Protein AF-W7MSC5-F1 (afdb_monomer)

InterPro domains:
  IPR000742 EGF-like domain [PS00022] (40-51)
  IPR000742 EGF-like domain [PS01186] (40-51)

Structure (mmCIF, N/CA/C/O backbone):
data_AF-W7MSC5-F1
#
_entry.id   AF-W7MSC5-F1
#
loop_
_atom_site.group_PDB
_atom_site.id
_atom_site.type_symbol
_atom_site.label_atom_id
_atom_site.label_alt_id
_atom_site.label_comp_id
_atom_site.label_asym_id
_atom_site.label_entity_id
_atom_site.label_seq_id
_atom_site.pdbx_PDB_ins_code
_atom_site.Cartn_x
_atom_site.Cartn_y
_atom_site.Cartn_z
_atom_site.occupancy
_atom_site.B_iso_or_equiv
_atom_site.auth_seq_id
_atom_site.auth_comp_id
_atom_site.auth_asym_id
_atom_site.auth_atom_id
_atom_site.pdbx_PDB_model_num
ATOM 1 N N . MET A 1 1 ? 35.264 -53.936 -49.453 1.00 40.84 1 MET A N 1
ATOM 2 C CA . MET A 1 1 ? 36.542 -53.537 -48.818 1.00 40.84 1 MET A CA 1
ATOM 3 C C . MET A 1 1 ? 36.235 -52.297 -47.984 1.00 40.84 1 MET A C 1
ATOM 5 O O . MET A 1 1 ? 35.846 -51.303 -48.568 1.00 40.84 1 MET A O 1
ATOM 9 N N . ARG A 1 2 ? 36.084 -52.377 -46.647 1.00 43.53 2 ARG A N 1
ATOM 10 C CA . ARG A 1 2 ? 37.190 -52.225 -45.666 1.00 43.53 2 ARG A CA 1
ATOM 11 C C . ARG A 1 2 ? 38.177 -51.176 -46.205 1.00 43.53 2 ARG A C 1
ATOM 13 O O . ARG A 1 2 ? 38.834 -51.459 -47.194 1.00 43.53 2 ARG A O 1
ATOM 20 N N . THR A 1 3 ? 38.287 -49.957 -45.688 1.00 45.44 3 THR A N 1
ATOM 21 C CA . THR A 1 3 ? 38.758 -49.597 -44.341 1.00 45.44 3 THR A CA 1
ATOM 22 C C . THR A 1 3 ? 38.757 -48.063 -44.291 1.00 45.44 3 THR A C 1
ATOM 24 O O . THR A 1 3 ? 39.257 -47.486 -45.247 1.00 45.44 3 THR A O 1
ATOM 27 N N . LEU A 1 4 ? 38.229 -47.424 -43.241 1.00 45.34 4 LEU A N 1
ATOM 28 C CA . LEU A 1 4 ? 38.747 -46.181 -42.622 1.00 45.34 4 LEU A CA 1
ATOM 29 C C . LEU A 1 4 ? 37.726 -45.666 -41.601 1.00 45.34 4 LEU A C 1
ATOM 31 O O . LEU A 1 4 ? 36.885 -44.810 -41.849 1.00 45.34 4 LEU A O 1
ATOM 35 N N . TYR A 1 5 ? 37.797 -46.311 -40.444 1.00 47.00 5 TYR A N 1
ATOM 36 C CA . TYR A 1 5 ? 37.289 -45.841 -39.169 1.00 47.00 5 TYR A CA 1
ATOM 37 C C . TYR A 1 5 ? 38.277 -44.819 -38.571 1.00 47.00 5 TYR A C 1
ATOM 39 O O . TYR A 1 5 ? 39.478 -44.924 -38.816 1.00 47.00 5 TYR A O 1
ATOM 47 N N . LEU A 1 6 ? 37.750 -43.969 -37.684 1.00 48.62 6 LEU A N 1
ATOM 48 C CA . LEU A 1 6 ? 38.431 -43.068 -36.738 1.00 48.62 6 LEU A CA 1
ATOM 49 C C . LEU A 1 6 ? 38.941 -41.718 -37.278 1.00 48.62 6 LEU A C 1
ATOM 51 O O . LEU A 1 6 ? 39.441 -41.624 -38.387 1.00 48.62 6 LEU A O 1
ATOM 55 N N . PHE A 1 7 ? 38.859 -40.708 -36.398 1.00 47.19 7 PHE A N 1
ATOM 56 C CA . PHE A 1 7 ? 39.145 -39.271 -36.568 1.00 47.19 7 PHE A CA 1
ATOM 57 C C . PHE A 1 7 ? 38.017 -38.508 -37.290 1.00 47.19 7 PHE A C 1
ATOM 59 O O . PHE A 1 7 ? 37.952 -38.480 -38.505 1.00 47.19 7 PHE A O 1
ATOM 66 N N . TYR A 1 8 ? 37.036 -37.897 -36.622 1.00 44.47 8 TYR A N 1
ATOM 67 C CA . TYR A 1 8 ? 37.191 -36.801 -35.663 1.00 44.47 8 TYR A CA 1
ATOM 68 C C . TYR A 1 8 ? 35.951 -36.724 -34.741 1.00 44.47 8 TYR A C 1
ATOM 70 O O . TYR A 1 8 ? 34.963 -36.063 -35.045 1.00 44.47 8 TYR A O 1
ATOM 78 N N . LEU A 1 9 ? 36.004 -37.385 -33.581 1.00 47.78 9 LEU A N 1
ATOM 79 C CA . LEU A 1 9 ? 35.179 -37.035 -32.418 1.00 47.78 9 LEU A CA 1
ATOM 80 C C . LEU A 1 9 ? 35.939 -35.957 -31.634 1.00 47.78 9 LEU A C 1
ATOM 82 O O . LEU A 1 9 ? 36.533 -36.225 -30.594 1.00 47.78 9 LEU A O 1
ATOM 86 N N . LEU A 1 10 ? 35.974 -34.735 -32.167 1.00 50.81 10 LEU A N 1
ATOM 87 C CA . LEU A 1 10 ? 36.359 -33.563 -31.384 1.00 50.81 10 LEU A CA 1
ATOM 88 C C . LEU A 1 10 ? 35.093 -33.071 -30.688 1.00 50.81 10 LEU A C 1
ATOM 90 O O . LEU A 1 10 ? 34.361 -32.214 -31.176 1.00 50.81 10 LEU A O 1
ATOM 94 N N . ALA A 1 11 ? 34.810 -33.710 -29.554 1.00 52.69 11 ALA A N 1
ATOM 95 C CA . ALA A 1 11 ? 33.891 -33.186 -28.568 1.00 52.69 11 ALA A CA 1
ATOM 96 C C . ALA A 1 11 ? 34.399 -31.795 -28.166 1.00 52.69 11 ALA A C 1
ATOM 98 O O . ALA A 1 11 ? 35.405 -31.671 -27.467 1.00 52.69 11 ALA A O 1
ATOM 99 N N . PHE A 1 12 ? 33.717 -30.748 -28.629 1.00 51.66 12 PHE A N 1
ATOM 100 C CA . PHE A 1 12 ? 33.819 -29.424 -28.035 1.00 51.66 12 PHE A CA 1
ATOM 101 C C . PHE A 1 12 ? 33.264 -29.522 -26.611 1.00 51.66 12 PHE A C 1
ATOM 103 O O . PHE A 1 12 ? 32.085 -29.294 -26.352 1.00 51.66 12 PHE A O 1
ATOM 110 N N . LEU A 1 13 ? 34.133 -29.910 -25.678 1.00 48.25 13 LEU A N 1
ATOM 111 C CA . LEU A 1 13 ? 33.990 -29.581 -24.272 1.00 48.25 13 LEU A CA 1
ATOM 112 C C . LEU A 1 13 ? 34.124 -28.062 -24.178 1.00 48.25 13 LEU A C 1
ATOM 114 O O . LEU A 1 13 ? 35.213 -27.519 -24.007 1.00 48.25 13 LEU A O 1
ATOM 118 N N . SER A 1 14 ? 32.998 -27.370 -24.323 1.00 45.91 14 SER A N 1
ATOM 119 C CA . SER A 1 14 ? 32.845 -25.996 -23.865 1.00 45.91 14 SER A CA 1
ATOM 120 C C . SER A 1 14 ? 32.966 -26.025 -22.344 1.00 45.91 14 SER A C 1
ATOM 122 O O . SER A 1 14 ? 31.970 -26.070 -21.624 1.00 45.91 14 SER A O 1
ATOM 124 N N . ILE A 1 15 ? 34.198 -26.077 -21.836 1.00 50.16 15 ILE A N 1
ATOM 125 C CA . ILE A 1 15 ? 34.482 -25.759 -20.443 1.00 50.16 15 ILE A CA 1
ATOM 126 C C . ILE A 1 15 ? 34.084 -24.294 -20.319 1.00 50.16 15 ILE A C 1
ATOM 128 O O . ILE A 1 15 ? 34.805 -23.405 -20.769 1.00 50.16 15 ILE A O 1
ATOM 132 N N . GLY A 1 16 ? 32.881 -24.047 -19.800 1.00 46.53 16 GLY A N 1
ATOM 133 C CA . GLY A 1 16 ? 32.474 -22.715 -19.400 1.00 46.53 16 GLY A CA 1
ATOM 134 C C . GLY A 1 16 ? 33.493 -22.242 -18.378 1.00 46.53 16 GLY A C 1
ATOM 135 O O . GLY A 1 16 ? 33.489 -22.712 -17.242 1.00 46.53 16 GLY A O 1
ATOM 136 N N . PHE A 1 17 ? 34.410 -21.373 -18.799 1.00 50.16 17 PHE A N 1
ATOM 137 C CA . PHE A 1 17 ? 35.293 -20.673 -17.886 1.00 50.16 17 PHE A CA 1
ATOM 138 C C . PHE A 1 17 ? 34.389 -19.828 -16.993 1.00 50.16 17 PHE A C 1
ATOM 140 O O . PHE A 1 17 ? 33.918 -18.764 -17.390 1.00 50.16 17 PHE A O 1
ATOM 147 N N . ALA A 1 18 ? 34.095 -20.327 -15.793 1.00 57.62 18 ALA A N 1
ATOM 148 C CA . ALA A 1 18 ? 33.677 -19.459 -14.711 1.00 57.62 18 ALA A CA 1
ATOM 149 C C . ALA A 1 18 ? 34.801 -18.430 -14.566 1.00 57.62 18 ALA A C 1
ATOM 151 O O . ALA A 1 18 ? 35.934 -18.803 -14.251 1.00 57.62 18 ALA A O 1
ATOM 152 N N . ASN A 1 19 ? 34.526 -17.169 -14.910 1.00 67.81 19 ASN A N 1
ATOM 153 C CA . ASN A 1 19 ? 35.507 -16.105 -14.758 1.00 67.81 19 ASN A CA 1
ATOM 154 C C . ASN A 1 19 ? 35.970 -16.111 -13.304 1.00 67.81 19 ASN A C 1
ATOM 156 O O . ASN A 1 19 ? 35.167 -15.995 -12.380 1.00 67.81 19 ASN A O 1
ATOM 160 N N . ALA A 1 20 ? 37.266 -16.333 -13.119 1.00 81.81 20 ALA A N 1
ATOM 161 C CA . ALA A 1 20 ? 37.840 -16.470 -11.800 1.00 81.81 20 ALA A CA 1
ATOM 162 C C . ALA A 1 20 ? 37.747 -15.114 -11.082 1.00 81.81 20 ALA A C 1
ATOM 164 O O . ALA A 1 20 ? 38.238 -14.112 -11.608 1.00 81.81 20 ALA A O 1
ATOM 165 N N . CYS A 1 21 ? 37.124 -15.072 -9.905 1.00 89.75 21 CYS A N 1
ATOM 166 C CA . CYS A 1 21 ? 36.947 -13.825 -9.163 1.00 89.75 21 CYS A CA 1
ATOM 167 C C . CYS A 1 21 ? 38.310 -13.260 -8.719 1.00 89.75 21 CYS A C 1
ATOM 169 O O . CYS A 1 21 ? 39.247 -14.003 -8.386 1.00 89.75 21 CYS A O 1
ATO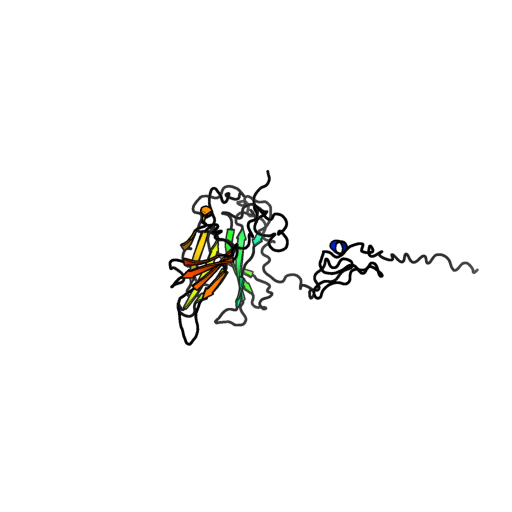M 171 N N . LYS A 1 22 ? 38.444 -11.934 -8.712 1.00 90.56 22 LYS A N 1
ATOM 172 C CA . LYS A 1 22 ? 39.625 -11.198 -8.243 1.00 90.56 22 LYS A CA 1
ATOM 173 C C . LYS A 1 22 ? 39.370 -10.564 -6.883 1.00 90.56 22 LYS A C 1
ATOM 175 O O . LYS A 1 22 ? 40.251 -10.645 -6.024 1.00 90.56 22 LYS A O 1
ATOM 180 N N . ASN A 1 23 ? 38.200 -9.962 -6.702 1.00 89.62 23 ASN A N 1
ATOM 181 C CA . ASN A 1 23 ? 37.760 -9.329 -5.463 1.00 89.62 23 ASN A CA 1
ATOM 182 C C . ASN A 1 23 ? 36.319 -9.752 -5.120 1.00 89.62 23 ASN A C 1
ATOM 184 O O . ASN A 1 23 ? 35.711 -10.555 -5.825 1.00 89.62 23 ASN A O 1
ATOM 188 N N . ASP A 1 24 ? 35.794 -9.246 -4.007 1.00 89.69 24 ASP A N 1
ATOM 189 C CA . ASP A 1 24 ? 34.454 -9.606 -3.527 1.00 89.69 24 ASP A CA 1
ATOM 190 C C . ASP A 1 24 ? 33.331 -8.950 -4.359 1.00 89.69 24 ASP A C 1
ATOM 192 O O . ASP A 1 24 ? 32.197 -9.428 -4.355 1.00 89.69 24 ASP A O 1
ATOM 196 N N . GLU A 1 25 ? 33.641 -7.902 -5.130 1.00 89.88 25 GLU A N 1
ATOM 197 C CA . GLU A 1 25 ? 32.695 -7.262 -6.057 1.00 89.88 25 GLU A CA 1
ATOM 198 C C . GLU A 1 25 ? 32.357 -8.188 -7.231 1.00 89.88 25 GLU A C 1
ATOM 200 O O . GLU A 1 25 ? 31.199 -8.264 -7.637 1.00 89.88 25 GLU A O 1
ATOM 205 N N . ASP A 1 26 ? 33.328 -8.982 -7.700 1.00 89.00 26 ASP A N 1
ATOM 206 C CA . ASP A 1 26 ? 33.103 -10.037 -8.701 1.00 89.00 26 ASP A CA 1
ATOM 207 C C . ASP A 1 26 ? 32.131 -11.130 -8.203 1.00 89.00 26 ASP A C 1
ATOM 209 O O . ASP A 1 26 ? 31.646 -11.938 -8.993 1.00 89.00 2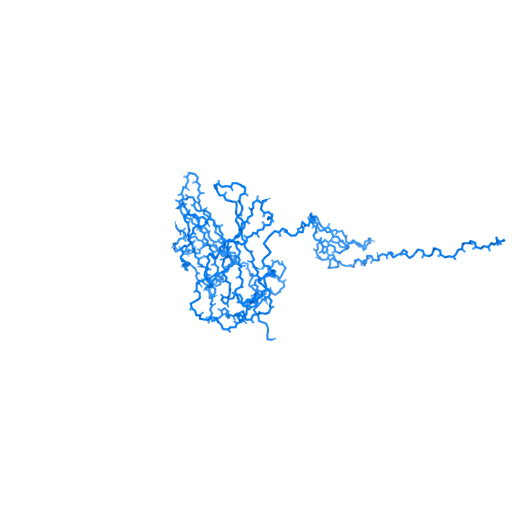6 ASP A O 1
ATOM 213 N N . CYS A 1 27 ? 31.854 -11.174 -6.894 1.00 90.06 27 CYS A N 1
ATOM 214 C CA . CYS A 1 27 ? 30.898 -12.078 -6.256 1.00 90.06 27 CYS A CA 1
ATOM 215 C C . CYS A 1 27 ? 29.575 -11.380 -5.894 1.00 90.06 27 CYS A C 1
ATOM 217 O O . CYS A 1 27 ? 28.885 -11.793 -4.956 1.00 90.06 27 CYS A O 1
ATOM 219 N N . SER A 1 28 ? 29.232 -10.301 -6.609 1.00 91.56 28 SER A N 1
ATOM 220 C CA . SER A 1 28 ? 28.010 -9.506 -6.414 1.00 91.56 28 SER A CA 1
ATOM 221 C C . SER A 1 28 ? 27.837 -8.988 -4.983 1.00 91.56 28 SER A C 1
ATOM 223 O O . SER A 1 28 ? 26.715 -8.727 -4.554 1.00 91.56 28 SER A O 1
ATOM 225 N N . LEU A 1 29 ? 28.935 -8.902 -4.218 1.00 89.44 29 LEU A N 1
ATOM 226 C CA . LEU A 1 29 ? 28.948 -8.605 -2.780 1.00 89.44 29 LEU A CA 1
ATOM 227 C C . LEU A 1 29 ? 28.107 -9.566 -1.916 1.00 89.44 29 LEU A C 1
ATOM 229 O O . LEU A 1 29 ? 27.915 -9.324 -0.728 1.00 89.44 29 LEU A O 1
ATOM 233 N N . ASN A 1 30 ? 27.670 -10.694 -2.480 1.00 88.94 30 ASN A N 1
ATOM 234 C CA . ASN A 1 30 ? 26.890 -11.729 -1.800 1.00 88.94 30 ASN A CA 1
ATOM 235 C C . ASN A 1 30 ? 27.769 -12.893 -1.317 1.00 88.94 30 ASN A C 1
ATOM 237 O O . ASN A 1 30 ? 27.266 -14.014 -1.167 1.00 88.94 30 ASN A O 1
ATOM 241 N N . ARG A 1 31 ? 29.086 -12.631 -1.171 1.00 84.62 31 ARG A N 1
ATOM 242 C CA . ARG A 1 31 ? 30.110 -13.277 -0.314 1.00 84.62 31 ARG A CA 1
ATOM 243 C C . ARG A 1 31 ? 31.526 -12.981 -0.847 1.00 84.62 31 ARG A C 1
ATOM 245 O O . ARG A 1 31 ? 31.720 -12.141 -1.715 1.00 84.62 31 ARG A O 1
ATOM 252 N N . ILE A 1 32 ? 32.526 -13.648 -0.268 1.00 89.81 32 ILE A N 1
ATOM 253 C CA . ILE A 1 32 ? 33.967 -13.441 -0.451 1.00 89.81 32 ILE A CA 1
ATOM 254 C C . ILE A 1 32 ? 34.528 -14.277 -1.610 1.00 89.81 32 ILE A C 1
ATOM 256 O O . ILE A 1 32 ? 34.331 -15.501 -1.674 1.00 89.81 32 ILE A O 1
ATOM 260 N N . CYS A 1 33 ? 35.344 -13.639 -2.446 1.00 92.00 33 CYS A N 1
ATOM 261 C CA . CYS A 1 33 ? 36.157 -14.310 -3.444 1.00 92.00 33 CYS A CA 1
ATOM 262 C C . CYS A 1 33 ? 37.286 -15.118 -2.791 1.00 92.00 33 CYS A C 1
ATOM 264 O O . CYS A 1 33 ? 38.147 -14.601 -2.070 1.00 92.00 33 CYS A O 1
ATOM 266 N N . SER A 1 34 ? 37.342 -16.423 -3.067 1.00 89.38 34 SER A N 1
ATOM 267 C CA . SER A 1 34 ? 38.435 -17.249 -2.559 1.00 89.38 34 SER A CA 1
ATOM 268 C C . SER A 1 34 ? 39.757 -16.856 -3.218 1.00 89.38 34 SER A C 1
ATOM 270 O O . SER A 1 34 ? 39.987 -17.164 -4.385 1.00 89.38 34 SER A O 1
ATOM 272 N N . ARG A 1 35 ? 40.683 -16.264 -2.453 1.00 82.69 35 ARG A N 1
ATOM 273 C CA . ARG A 1 35 ? 42.014 -15.865 -2.957 1.00 82.69 35 ARG A CA 1
ATOM 274 C C . ARG A 1 35 ? 42.784 -17.005 -3.632 1.00 82.69 35 ARG A C 1
ATOM 276 O O . ARG A 1 35 ? 43.502 -16.757 -4.597 1.00 82.69 35 ARG A O 1
ATOM 283 N N . TRP A 1 36 ? 42.608 -18.230 -3.133 1.00 83.06 36 TRP A N 1
ATOM 284 C CA . TRP A 1 36 ? 43.316 -19.429 -3.588 1.00 83.06 36 TRP A CA 1
ATOM 285 C C . TRP A 1 36 ? 42.628 -20.118 -4.759 1.00 83.06 36 TRP A C 1
ATOM 287 O O . TRP A 1 36 ? 43.281 -20.484 -5.727 1.00 83.06 36 TRP A O 1
ATOM 297 N N . LYS A 1 37 ? 41.307 -20.307 -4.670 1.00 85.38 37 LYS A N 1
ATOM 298 C CA . LYS A 1 37 ? 40.550 -21.031 -5.698 1.00 85.38 37 LYS A CA 1
ATOM 299 C C . LYS A 1 37 ? 40.089 -20.124 -6.834 1.00 85.38 37 LYS A C 1
ATOM 301 O O . LYS A 1 37 ? 39.711 -20.642 -7.872 1.00 85.38 37 LYS A O 1
ATOM 306 N N . LYS A 1 38 ? 40.111 -18.801 -6.629 1.00 89.81 38 LYS A N 1
ATOM 307 C CA . LYS A 1 38 ? 39.557 -17.790 -7.541 1.00 89.81 38 LYS A CA 1
ATOM 308 C C . LYS A 1 38 ? 38.098 -18.080 -7.913 1.00 89.81 38 LYS A C 1
ATOM 310 O O . LYS A 1 38 ? 37.671 -17.841 -9.031 1.00 89.81 38 LYS A O 1
ATOM 315 N N . VAL A 1 39 ? 37.335 -18.618 -6.961 1.00 91.38 39 VAL A N 1
ATOM 316 C CA . VAL A 1 39 ? 35.908 -18.932 -7.106 1.00 91.38 39 VAL A CA 1
ATOM 317 C C . VAL A 1 39 ? 35.139 -18.231 -5.996 1.00 91.38 39 VAL A C 1
ATOM 319 O O . VAL A 1 39 ? 35.598 -18.202 -4.844 1.00 91.38 39 VAL A O 1
ATOM 322 N N . CYS A 1 40 ? 33.968 -17.701 -6.337 1.00 91.75 40 CYS A N 1
ATOM 323 C CA . CYS A 1 40 ? 33.037 -17.161 -5.367 1.00 91.75 40 CYS A CA 1
ATOM 324 C C . CYS A 1 40 ? 32.449 -18.294 -4.526 1.00 91.75 40 CYS A C 1
ATOM 326 O O . CYS A 1 40 ? 31.822 -19.234 -5.011 1.00 91.75 40 CYS A O 1
ATOM 328 N N . ARG A 1 41 ? 32.672 -18.215 -3.220 1.00 92.62 41 ARG A N 1
ATOM 329 C CA . ARG A 1 41 ? 31.846 -18.935 -2.252 1.00 92.62 41 ARG A CA 1
ATOM 330 C C . ARG A 1 41 ? 30.581 -18.077 -2.156 1.00 92.62 41 ARG A C 1
ATOM 332 O O . ARG A 1 41 ? 30.796 -16.908 -1.924 1.00 92.62 41 ARG A O 1
ATOM 339 N N . CYS A 1 42 ? 29.340 -18.581 -2.247 1.00 92.50 42 CYS A N 1
ATOM 340 C CA . CYS A 1 42 ? 28.102 -17.759 -2.102 1.00 92.50 42 CYS A CA 1
ATOM 341 C C . CYS A 1 42 ? 27.427 -17.860 -0.727 1.00 92.50 42 CYS A C 1
ATOM 343 O O . CYS A 1 42 ? 27.480 -18.933 -0.123 1.00 92.50 42 CYS A O 1
ATOM 345 N N . ASP A 1 43 ? 26.927 -16.757 -0.161 1.00 93.44 43 ASP A N 1
ATOM 346 C CA . ASP A 1 43 ? 26.256 -16.799 1.147 1.00 93.44 43 ASP A CA 1
ATOM 347 C C . ASP A 1 43 ? 24.951 -17.604 1.041 1.00 93.44 43 ASP A C 1
ATOM 349 O O . ASP A 1 43 ? 24.402 -17.734 -0.056 1.00 93.44 43 ASP A O 1
ATOM 353 N N . PRO A 1 44 ? 24.451 -18.197 2.144 1.00 92.56 44 PRO A N 1
ATOM 354 C CA . PRO A 1 44 ? 23.174 -18.902 2.116 1.00 92.56 44 PRO A CA 1
ATOM 355 C C . PRO A 1 44 ? 22.070 -18.034 1.497 1.00 92.56 44 PRO A C 1
ATOM 357 O O . PRO A 1 44 ? 21.899 -16.881 1.886 1.00 92.56 44 PRO A O 1
ATOM 360 N N . GLY A 1 45 ? 21.329 -18.596 0.540 1.00 90.56 45 GLY A N 1
ATOM 361 C CA . GLY A 1 45 ? 20.333 -17.862 -0.246 1.00 90.56 45 GLY A CA 1
ATOM 362 C C . GLY A 1 45 ? 20.848 -17.322 -1.584 1.00 90.56 45 GLY A C 1
ATOM 363 O O . GLY A 1 45 ? 20.044 -16.800 -2.352 1.00 90.56 45 GLY A O 1
ATOM 364 N N . TRP A 1 46 ? 22.138 -17.493 -1.897 1.00 94.19 46 TRP A N 1
ATOM 365 C CA . TRP A 1 46 ? 22.745 -17.100 -3.169 1.00 94.19 46 TRP A CA 1
ATOM 366 C C . TRP A 1 46 ? 23.471 -18.268 -3.840 1.00 94.19 46 TRP A C 1
ATOM 368 O O . TRP A 1 46 ? 24.160 -19.063 -3.200 1.00 94.19 46 TRP A O 1
ATOM 378 N N . ILE A 1 47 ? 23.345 -18.345 -5.160 1.00 92.38 47 ILE A N 1
ATOM 379 C CA . ILE A 1 47 ? 23.947 -19.343 -6.045 1.00 92.38 47 ILE A CA 1
ATOM 380 C C . ILE A 1 47 ? 24.489 -18.665 -7.312 1.00 92.38 47 ILE A C 1
ATOM 382 O O . ILE A 1 47 ? 24.307 -17.470 -7.543 1.00 92.38 47 ILE A O 1
ATOM 386 N N . GLY A 1 48 ? 25.139 -19.452 -8.167 1.00 89.94 48 GLY A N 1
ATOM 387 C CA . GLY A 1 48 ? 25.772 -18.974 -9.396 1.00 89.94 48 GLY A CA 1
ATOM 388 C C . GLY A 1 48 ? 27.278 -18.782 -9.240 1.00 89.94 48 GLY A C 1
ATOM 389 O O . GLY A 1 48 ? 27.824 -18.882 -8.145 1.00 89.94 48 GLY A O 1
ATOM 390 N N . ASN A 1 49 ? 27.959 -18.542 -10.360 1.00 90.50 49 ASN A N 1
ATOM 391 C CA . ASN 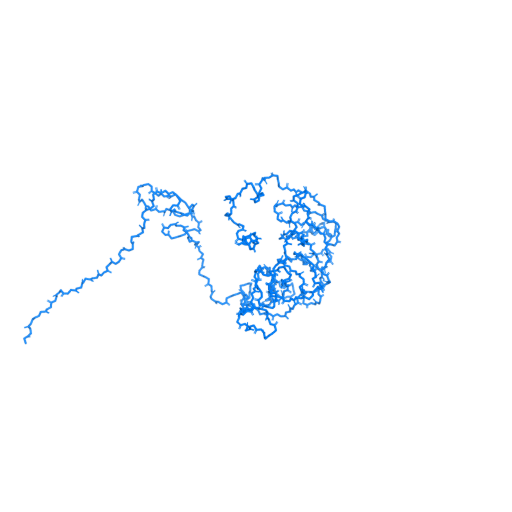A 1 49 ? 29.421 -18.422 -10.389 1.00 90.50 49 ASN A CA 1
ATOM 392 C C . ASN A 1 49 ? 29.926 -17.126 -9.732 1.00 90.50 49 ASN A C 1
ATOM 394 O O . ASN A 1 49 ? 31.066 -17.079 -9.281 1.00 90.50 49 ASN A O 1
ATOM 398 N N . ASP A 1 50 ? 29.068 -16.112 -9.678 1.00 91.69 50 ASP A N 1
ATOM 399 C CA . ASP A 1 50 ? 29.290 -14.758 -9.166 1.00 91.69 50 ASP A CA 1
ATOM 400 C C . ASP A 1 50 ? 28.371 -14.428 -7.977 1.00 91.69 50 ASP A C 1
ATOM 402 O O . ASP A 1 50 ? 28.260 -13.272 -7.584 1.00 91.69 50 ASP A O 1
ATOM 406 N N . CYS A 1 51 ? 27.652 -15.419 -7.436 1.00 91.56 51 CYS A N 1
ATOM 407 C CA . CYS A 1 51 ? 26.665 -15.239 -6.364 1.00 91.56 51 CYS A CA 1
ATOM 408 C C . CYS A 1 51 ? 25.582 -14.184 -6.656 1.00 91.56 51 CYS A C 1
ATOM 410 O O . CYS A 1 51 ? 24.936 -13.681 -5.736 1.00 91.56 51 CYS A O 1
ATOM 412 N N . GLY A 1 52 ? 25.357 -13.858 -7.932 1.00 91.69 52 GLY A N 1
ATOM 413 C CA . GLY A 1 52 ? 24.380 -12.859 -8.360 1.00 91.69 52 GLY A CA 1
ATOM 414 C C . GLY A 1 52 ? 22.953 -13.397 -8.459 1.00 91.69 52 GLY A C 1
ATOM 415 O O . GLY A 1 52 ? 22.034 -12.660 -8.811 1.00 91.69 52 GLY A O 1
ATOM 416 N N . ARG A 1 53 ? 22.735 -14.689 -8.183 1.00 91.94 53 ARG A N 1
ATOM 417 C CA . ARG A 1 53 ? 21.424 -15.336 -8.314 1.00 91.94 53 ARG A CA 1
ATOM 418 C C . ARG A 1 53 ? 20.911 -15.792 -6.962 1.00 91.94 53 ARG A C 1
ATOM 420 O O . ARG A 1 53 ? 21.625 -16.462 -6.229 1.00 91.94 53 ARG A O 1
ATOM 427 N N . LEU A 1 54 ? 19.652 -15.495 -6.670 1.00 91.25 54 LEU A N 1
ATOM 428 C CA . LEU A 1 54 ? 18.990 -16.016 -5.479 1.00 91.25 54 LEU A CA 1
ATOM 429 C C . LEU A 1 54 ? 18.743 -17.525 -5.614 1.00 91.25 54 LEU A C 1
ATOM 431 O O . LEU A 1 54 ? 18.306 -18.006 -6.664 1.00 91.25 54 LEU A O 1
ATOM 435 N N . ASP A 1 55 ? 18.995 -18.253 -4.533 1.00 92.75 55 ASP A N 1
ATOM 436 C CA . ASP A 1 55 ? 18.701 -19.678 -4.390 1.00 92.75 55 ASP A CA 1
ATOM 437 C C . ASP A 1 55 ? 17.234 -19.869 -3.994 1.00 92.75 55 ASP A C 1
ATOM 439 O O . ASP A 1 55 ? 16.886 -20.067 -2.829 1.00 92.75 55 ASP A O 1
ATOM 443 N N . LEU A 1 56 ? 16.348 -19.694 -4.974 1.00 88.38 56 LEU A N 1
ATOM 444 C CA . LEU A 1 56 ? 14.905 -19.820 -4.793 1.00 88.38 56 LEU A CA 1
ATOM 445 C C . LEU A 1 56 ? 14.411 -21.151 -5.354 1.00 88.38 56 LEU A C 1
ATOM 447 O O . LEU A 1 56 ? 14.900 -21.640 -6.374 1.00 88.38 56 LEU A O 1
ATOM 451 N N . ALA A 1 57 ? 13.361 -21.693 -4.735 1.00 86.56 57 ALA A N 1
ATOM 452 C CA . ALA A 1 57 ? 12.593 -22.771 -5.344 1.00 86.56 57 ALA A CA 1
ATOM 453 C C . ALA A 1 57 ? 12.068 -22.332 -6.731 1.00 86.56 57 ALA A C 1
ATOM 455 O O . ALA A 1 57 ? 11.746 -21.152 -6.909 1.00 86.56 57 ALA A O 1
ATOM 456 N N . PRO A 1 58 ? 11.950 -23.248 -7.714 1.00 84.81 58 PRO A N 1
ATOM 457 C CA . PRO A 1 58 ? 11.433 -22.909 -9.034 1.00 84.81 58 PRO A CA 1
ATOM 458 C C . PRO A 1 58 ? 10.085 -22.187 -8.951 1.00 84.81 58 PRO A C 1
ATOM 460 O O . PRO A 1 58 ? 9.147 -22.668 -8.311 1.00 84.81 58 PRO A O 1
ATOM 463 N N . ALA A 1 59 ? 9.976 -21.040 -9.620 1.00 82.69 59 ALA A N 1
ATOM 464 C CA . ALA A 1 59 ? 8.704 -20.347 -9.740 1.00 82.69 59 ALA A CA 1
ATOM 465 C C . ALA A 1 59 ? 7.767 -21.159 -10.644 1.00 82.69 59 ALA A C 1
ATOM 467 O O . ALA A 1 59 ? 8.136 -21.550 -11.755 1.00 82.69 59 ALA A O 1
ATOM 468 N N . THR A 1 60 ? 6.540 -21.399 -10.182 1.00 85.19 60 THR A N 1
ATOM 469 C CA . THR A 1 60 ? 5.490 -21.942 -11.053 1.00 85.19 60 THR A CA 1
ATOM 470 C C . THR A 1 60 ? 5.184 -20.904 -12.133 1.00 85.19 60 THR A C 1
ATOM 472 O O . THR A 1 60 ? 5.255 -19.703 -11.873 1.00 85.19 60 THR A O 1
ATOM 475 N N . ARG A 1 61 ? 4.880 -21.334 -13.360 1.00 84.44 61 ARG A N 1
ATOM 476 C CA . ARG A 1 61 ? 4.488 -20.421 -14.443 1.00 84.44 61 ARG A CA 1
ATOM 477 C C . ARG A 1 61 ? 2.993 -20.117 -14.347 1.00 84.44 61 ARG A C 1
ATOM 479 O O . ARG A 1 61 ? 2.218 -21.012 -14.032 1.00 84.44 61 ARG A O 1
ATOM 486 N N . TYR A 1 62 ? 2.610 -18.872 -14.630 1.00 84.50 62 TYR A N 1
ATOM 487 C CA . TYR A 1 62 ? 1.228 -18.374 -14.544 1.00 84.50 62 TYR A CA 1
ATOM 488 C C . TYR A 1 62 ? 0.559 -18.252 -13.144 1.00 84.50 62 TYR A C 1
ATOM 490 O O . TYR A 1 62 ? -0.665 -18.134 -13.112 1.00 84.50 62 TYR A O 1
ATOM 498 N N . PRO A 1 63 ? 1.268 -18.238 -11.991 1.00 87.25 63 PRO A N 1
ATOM 499 C CA . PRO A 1 6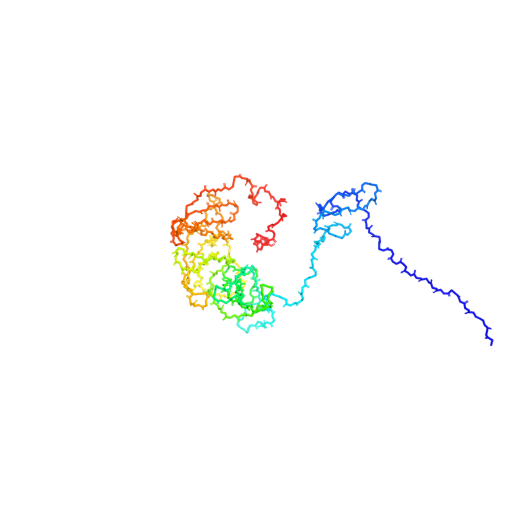3 ? 0.672 -17.828 -10.723 1.00 87.25 63 PRO A CA 1
ATOM 500 C C . PRO A 1 63 ? 0.499 -16.301 -10.680 1.00 87.25 63 PRO A C 1
ATOM 502 O O . PRO A 1 63 ? 1.030 -15.571 -11.521 1.00 87.25 63 PRO A O 1
ATOM 505 N N . GLY A 1 64 ? -0.189 -15.811 -9.651 1.00 90.38 64 GLY A N 1
ATOM 506 C CA . GLY A 1 64 ? -0.395 -14.383 -9.423 1.00 90.38 64 GLY A CA 1
ATOM 507 C C . GLY A 1 64 ? -1.502 -13.765 -10.279 1.00 90.38 64 GLY A C 1
ATOM 508 O O . GLY A 1 64 ? -2.334 -14.463 -10.854 1.00 90.38 64 GLY A O 1
ATOM 509 N N . TYR A 1 65 ? -1.530 -12.435 -10.308 1.00 91.88 65 TYR A N 1
ATOM 510 C CA . TYR A 1 65 ? -2.452 -11.656 -11.130 1.00 91.88 65 TYR A CA 1
ATOM 511 C C . TYR A 1 65 ? -1.812 -11.354 -12.475 1.00 91.88 65 TYR A C 1
ATOM 513 O O . TYR A 1 65 ? -0.727 -10.774 -12.532 1.00 91.88 65 TYR A O 1
ATOM 521 N N . ASN A 1 66 ? -2.484 -11.743 -13.553 1.00 86.38 66 ASN A N 1
ATOM 522 C CA . ASN A 1 66 ? -1.997 -11.504 -14.901 1.00 86.38 66 ASN A CA 1
ATOM 523 C C . ASN A 1 66 ? -3.110 -10.960 -15.795 1.00 86.38 66 ASN A C 1
ATOM 525 O O . ASN A 1 66 ? -3.675 -11.669 -16.622 1.00 86.38 66 ASN A O 1
ATOM 529 N N . HIS A 1 67 ? -3.382 -9.670 -15.632 1.00 80.19 67 HIS A N 1
ATOM 530 C CA . HIS A 1 67 ? -4.327 -8.918 -16.458 1.00 80.19 67 HIS A CA 1
ATOM 531 C C . HIS A 1 67 ? -3.624 -8.138 -17.574 1.00 80.19 67 HIS A C 1
ATOM 533 O O . HIS A 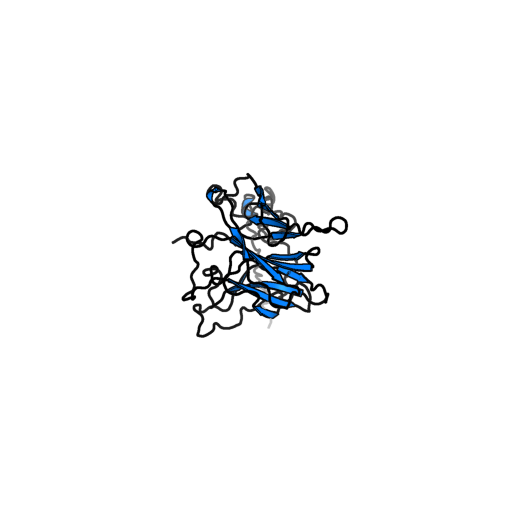1 67 ? -4.077 -7.073 -17.979 1.00 80.19 67 HIS A O 1
ATOM 539 N N . THR A 1 68 ? -2.469 -8.638 -18.025 1.00 68.94 68 THR A N 1
ATOM 540 C CA . THR A 1 68 ? -1.594 -7.964 -19.001 1.00 68.94 68 THR A CA 1
ATOM 541 C C . THR A 1 68 ? -1.875 -8.373 -20.447 1.00 68.94 68 THR A C 1
ATOM 543 O O . THR A 1 68 ? -1.190 -7.924 -21.359 1.00 68.94 68 THR A O 1
ATOM 546 N N . TYR A 1 69 ? -2.862 -9.241 -20.677 1.00 66.12 69 TYR A N 1
ATOM 547 C CA . TYR A 1 69 ? -3.245 -9.679 -22.022 1.00 66.12 69 TYR A CA 1
ATOM 548 C C . TYR A 1 69 ? -4.465 -8.949 -22.573 1.00 66.12 69 TYR A C 1
ATOM 550 O O . TYR A 1 69 ? -4.804 -9.149 -23.738 1.00 66.12 69 TYR A O 1
ATOM 558 N N . GLU A 1 70 ? -5.113 -8.104 -21.770 1.00 72.56 70 GLU A N 1
ATOM 559 C CA . GLU A 1 70 ? -6.188 -7.267 -22.281 1.00 72.56 70 GLU A CA 1
ATOM 560 C C . GLU A 1 70 ? -5.606 -6.217 -23.234 1.00 72.56 70 GLU A C 1
ATOM 562 O O . GLU A 1 70 ? -4.743 -5.429 -22.821 1.00 72.56 70 GLU A O 1
ATOM 567 N N . PRO A 1 71 ? -6.018 -6.224 -24.515 1.00 75.19 71 PRO A N 1
ATOM 568 C CA . PRO A 1 71 ? -5.550 -5.236 -25.467 1.00 75.19 71 PRO A CA 1
ATOM 569 C C . PRO A 1 71 ? -6.010 -3.841 -25.028 1.00 75.19 71 PRO A C 1
ATOM 571 O O . PRO A 1 71 ? -7.101 -3.709 -24.466 1.00 75.19 71 PRO A O 1
ATOM 574 N N . PRO A 1 72 ? -5.210 -2.798 -25.300 1.00 81.19 72 PRO A N 1
ATOM 575 C CA . PRO A 1 72 ? -5.612 -1.432 -24.999 1.00 81.19 72 PRO A CA 1
ATOM 576 C C . PRO A 1 72 ? -6.931 -1.094 -25.704 1.00 81.19 72 PRO A C 1
ATOM 578 O O . PRO A 1 72 ? -7.153 -1.449 -26.866 1.00 81.19 72 PRO A O 1
ATOM 581 N N . SER A 1 73 ? -7.808 -0.392 -24.992 1.00 83.81 73 SER A N 1
ATOM 582 C CA . SER A 1 73 ? -9.052 0.142 -25.542 1.00 83.81 73 SER A CA 1
ATOM 583 C C . SER A 1 73 ? -8.751 1.211 -26.604 1.00 83.81 73 SER A C 1
ATOM 585 O O . SER A 1 73 ? -7.775 1.949 -26.463 1.00 83.81 73 SER A O 1
ATOM 587 N N . PRO A 1 74 ? -9.614 1.417 -27.621 1.00 85.44 74 PRO A N 1
ATOM 588 C CA . PRO A 1 74 ? -9.502 2.561 -28.534 1.00 85.44 74 PRO A CA 1
ATOM 589 C C . PRO A 1 74 ? -9.490 3.932 -27.835 1.00 85.44 74 PRO A C 1
ATOM 591 O O . PRO A 1 74 ? -9.099 4.929 -28.438 1.00 85.44 74 PRO A O 1
ATOM 594 N N . THR A 1 75 ? -9.954 3.997 -26.584 1.00 86.50 75 THR A N 1
ATOM 595 C CA . THR A 1 75 ? -9.952 5.207 -25.748 1.00 86.50 75 THR A CA 1
ATOM 596 C C . THR A 1 75 ? -8.704 5.354 -24.878 1.00 86.50 75 THR A C 1
ATOM 598 O O . THR A 1 75 ? -8.576 6.361 -24.180 1.00 86.50 75 THR A O 1
ATOM 601 N N . ASP A 1 76 ? -7.815 4.362 -24.867 1.00 89.62 76 ASP A N 1
ATOM 602 C CA . ASP A 1 76 ? -6.590 4.407 -24.079 1.00 89.62 76 ASP A CA 1
ATOM 603 C C . ASP A 1 76 ? -5.573 5.363 -24.703 1.00 89.62 76 ASP A C 1
ATOM 605 O O . ASP A 1 76 ? -5.519 5.577 -25.914 1.00 89.62 76 ASP A O 1
ATOM 609 N N . PHE A 1 77 ? -4.743 5.960 -23.851 1.00 90.56 77 PHE A N 1
ATOM 610 C CA . PHE A 1 77 ? -3.676 6.854 -24.294 1.00 90.56 77 PHE A CA 1
ATOM 611 C C . PHE A 1 77 ? -2.396 6.079 -24.635 1.00 90.56 77 PHE A C 1
ATOM 613 O O . PHE A 1 77 ? -1.557 6.576 -25.387 1.00 90.56 77 PHE A O 1
ATOM 620 N N . GLY A 1 78 ? -2.216 4.897 -24.036 1.00 82.81 78 GLY A N 1
ATOM 621 C CA . GLY A 1 78 ? -1.085 4.005 -24.263 1.00 82.81 78 GLY A CA 1
ATOM 622 C C . GLY A 1 78 ? -1.402 2.874 -25.242 1.00 82.81 78 GLY A C 1
ATOM 623 O O . GLY A 1 78 ? -2.541 2.443 -25.370 1.00 82.81 78 GLY A O 1
ATOM 624 N N . ILE A 1 79 ? -0.361 2.365 -25.903 1.00 81.69 79 ILE A N 1
ATOM 625 C CA . ILE A 1 79 ? -0.435 1.197 -26.805 1.00 81.69 79 ILE A CA 1
ATOM 626 C C . ILE A 1 79 ? -0.136 -0.129 -26.093 1.00 81.69 79 ILE A C 1
ATOM 628 O O . ILE A 1 79 ? -0.167 -1.191 -26.710 1.00 81.69 79 ILE A O 1
ATOM 632 N N . TRP A 1 80 ? 0.242 -0.057 -24.818 1.00 79.50 80 TRP A N 1
ATOM 633 C CA . TRP A 1 80 ? 0.631 -1.214 -24.029 1.00 79.50 80 TRP A CA 1
ATOM 634 C C . TRP A 1 80 ? -0.573 -1.749 -23.268 1.00 79.50 80 TRP A C 1
ATOM 636 O O . TRP A 1 80 ? -1.423 -0.959 -22.847 1.00 79.50 80 TRP A O 1
ATOM 646 N N . PRO A 1 81 ? -0.638 -3.072 -23.070 1.00 79.38 81 PRO A N 1
ATOM 647 C CA . PRO A 1 81 ? -1.687 -3.651 -22.268 1.00 79.38 81 PRO A CA 1
ATOM 648 C C . PRO A 1 81 ? -1.567 -3.197 -20.816 1.00 79.38 81 PRO A C 1
ATOM 650 O O . PRO A 1 81 ? -0.580 -2.600 -20.369 1.00 79.38 81 PRO A O 1
ATOM 653 N N . ASN A 1 82 ? -2.620 -3.496 -20.080 1.00 82.50 82 ASN A N 1
ATOM 654 C CA . ASN A 1 82 ? -2.779 -3.095 -18.706 1.00 82.50 82 ASN A CA 1
ATOM 655 C C . ASN A 1 82 ? -1.607 -3.553 -17.813 1.00 82.50 82 ASN A C 1
ATOM 657 O O . ASN A 1 82 ? -1.070 -4.653 -17.947 1.00 82.50 82 ASN A O 1
ATOM 661 N N . ALA A 1 83 ? -1.207 -2.678 -16.894 1.00 89.38 83 ALA A N 1
ATOM 662 C CA . ALA A 1 83 ? -0.102 -2.906 -15.976 1.00 89.38 83 ALA A CA 1
ATOM 663 C C . ALA A 1 83 ? -0.590 -2.748 -14.536 1.00 89.38 83 ALA A C 1
ATOM 665 O O . ALA A 1 83 ? -1.488 -1.952 -14.247 1.00 89.38 83 ALA A O 1
ATOM 666 N N . SER A 1 84 ? 0.038 -3.489 -13.629 1.00 91.88 84 SER A N 1
ATOM 667 C CA . SER A 1 84 ? -0.294 -3.484 -12.209 1.00 91.88 84 SER A CA 1
ATOM 668 C C . SER A 1 84 ? 0.944 -3.284 -11.343 1.00 91.88 84 SER A C 1
ATOM 670 O O . SER A 1 84 ? 2.064 -3.552 -11.779 1.00 91.88 84 SER A O 1
ATOM 672 N N . TRP A 1 85 ? 0.757 -2.814 -10.111 1.00 92.19 85 TRP A N 1
ATOM 673 C CA . TRP A 1 85 ? 1.859 -2.542 -9.191 1.00 92.19 85 TRP A CA 1
ATOM 674 C C . TRP A 1 85 ? 1.527 -2.870 -7.738 1.00 92.19 85 TRP A C 1
ATOM 676 O O . TRP A 1 85 ? 0.451 -2.539 -7.236 1.00 92.19 85 TRP A O 1
ATOM 686 N N . GLY A 1 86 ? 2.512 -3.449 -7.048 1.00 88.94 86 GLY A N 1
ATOM 687 C CA . GLY A 1 86 ? 2.443 -3.738 -5.620 1.00 88.94 86 GLY A CA 1
ATOM 688 C C . GLY A 1 86 ? 1.273 -4.651 -5.260 1.00 88.94 86 GLY A C 1
ATOM 689 O O . GLY A 1 86 ? 0.907 -5.543 -6.022 1.00 88.94 86 GLY A O 1
ATOM 690 N N . GLY A 1 87 ? 0.694 -4.403 -4.091 1.00 87.00 87 GLY A N 1
ATOM 691 C CA . GLY A 1 87 ? -0.514 -5.065 -3.624 1.00 87.00 87 GLY A CA 1
ATOM 692 C C . GLY A 1 87 ? -0.310 -5.974 -2.419 1.00 87.00 87 GLY A C 1
ATOM 693 O O . GLY A 1 87 ? 0.811 -6.281 -2.009 1.00 87.00 87 GLY A O 1
ATOM 694 N N . ARG A 1 88 ? -1.433 -6.390 -1.835 1.00 91.56 88 ARG A N 1
ATOM 695 C CA . ARG A 1 88 ? -1.483 -7.215 -0.629 1.00 91.56 88 ARG A CA 1
ATOM 696 C C . ARG A 1 88 ? -2.495 -8.339 -0.793 1.00 91.56 88 ARG A C 1
ATOM 698 O O . ARG A 1 88 ? -3.629 -8.114 -1.213 1.00 91.56 88 ARG A O 1
ATOM 705 N N . ILE A 1 89 ? -2.064 -9.543 -0.430 1.00 94.31 89 ILE A N 1
ATOM 706 C CA . ILE A 1 89 ? -2.897 -10.744 -0.404 1.00 94.31 89 ILE A CA 1
ATOM 707 C C . ILE A 1 89 ? -3.455 -10.928 1.003 1.00 94.31 89 ILE A C 1
ATOM 709 O O . ILE A 1 89 ? -2.723 -10.834 1.991 1.00 94.31 89 ILE A O 1
ATOM 713 N N . VAL A 1 90 ? -4.741 -11.243 1.092 1.00 92.75 90 VAL A N 1
ATOM 714 C CA . VAL A 1 90 ? -5.410 -11.595 2.340 1.00 92.75 90 VAL A CA 1
ATOM 715 C C . VAL A 1 90 ? -6.335 -12.786 2.136 1.00 92.75 90 VAL A C 1
ATOM 717 O O . VAL A 1 90 ? -7.062 -12.870 1.152 1.00 92.75 90 VAL A O 1
ATOM 720 N N . GLN A 1 91 ? -6.308 -13.727 3.074 1.00 94.94 91 GLN A N 1
ATOM 721 C CA . GLN A 1 91 ? -7.272 -14.820 3.098 1.00 94.94 91 GLN A CA 1
ATOM 722 C C . GLN A 1 91 ? -8.622 -14.296 3.589 1.00 94.94 91 GLN A C 1
ATOM 724 O O . GLN A 1 91 ? -8.690 -13.541 4.563 1.00 94.94 91 GLN A O 1
ATOM 729 N N . ASP A 1 92 ? -9.694 -14.706 2.927 1.00 94.38 92 ASP A N 1
ATOM 730 C CA . ASP A 1 92 ? -11.042 -14.349 3.333 1.00 94.38 92 ASP A CA 1
ATOM 731 C C . ASP A 1 92 ? -11.354 -14.884 4.742 1.00 94.38 92 ASP A C 1
ATOM 733 O O . ASP A 1 92 ? -10.993 -16.009 5.103 1.00 94.38 92 ASP A O 1
ATOM 737 N N . ARG A 1 93 ? -12.008 -14.054 5.562 1.00 91.00 93 ARG A N 1
ATOM 738 C CA . ARG A 1 93 ? -12.299 -14.390 6.964 1.00 91.00 93 ARG A CA 1
ATOM 739 C C . ARG A 1 93 ? -13.394 -15.449 7.089 1.00 91.00 93 ARG A C 1
ATOM 741 O O . ARG A 1 93 ? -13.348 -16.239 8.032 1.00 91.00 93 ARG A O 1
ATOM 748 N N . ASP A 1 94 ? -14.319 -15.480 6.135 1.00 92.31 94 ASP A N 1
ATOM 749 C CA . ASP A 1 94 ? -15.485 -16.360 6.133 1.00 92.31 94 ASP A CA 1
ATOM 750 C C . ASP A 1 94 ? -15.270 -17.579 5.220 1.00 92.31 94 ASP A C 1
ATOM 752 O O . ASP A 1 94 ? -15.901 -18.620 5.404 1.00 92.31 94 ASP A O 1
ATOM 756 N N . ASN A 1 95 ? -14.321 -17.502 4.280 1.00 95.00 95 ASN A N 1
ATOM 757 C CA . ASN A 1 95 ? -13.959 -18.595 3.383 1.00 95.00 95 ASN A CA 1
ATOM 758 C C . ASN A 1 95 ? -12.440 -18.831 3.303 1.00 95.00 95 ASN A C 1
ATOM 760 O O . ASN A 1 95 ? -11.732 -18.253 2.487 1.00 95.00 95 ASN A O 1
ATOM 764 N N . LYS A 1 96 ? -11.937 -19.819 4.049 1.00 94.88 96 LYS A N 1
ATOM 765 C CA . LYS A 1 96 ? -10.504 -20.177 4.062 1.00 94.88 96 LYS A CA 1
ATOM 766 C C . LYS A 1 96 ? -9.927 -20.623 2.708 1.00 94.88 96 LYS A C 1
ATOM 768 O O . LYS A 1 96 ? -8.711 -20.750 2.590 1.00 94.88 96 LYS A O 1
ATOM 773 N N . ARG A 1 97 ? -10.748 -20.922 1.699 1.00 96.38 97 ARG A N 1
ATOM 774 C CA . ARG A 1 97 ? -10.263 -21.274 0.352 1.00 96.38 97 ARG A CA 1
ATOM 775 C C . ARG A 1 97 ? -10.169 -20.074 -0.584 1.00 96.38 97 ARG A C 1
ATOM 777 O O . ARG A 1 97 ? -9.617 -20.218 -1.665 1.00 96.38 97 ARG A O 1
ATOM 784 N N . LEU A 1 98 ? -10.693 -18.924 -0.176 1.00 97.25 98 LEU A N 1
ATOM 785 C CA . LEU A 1 98 ? -10.699 -17.706 -0.967 1.00 97.25 98 LEU A CA 1
ATOM 786 C C . LEU A 1 98 ? -9.596 -16.762 -0.491 1.00 97.25 98 LEU A C 1
ATOM 788 O O . LEU A 1 98 ? -9.447 -16.500 0.704 1.00 97.25 98 LEU A O 1
ATOM 792 N N . PHE A 1 99 ? -8.837 -16.239 -1.443 1.00 97.25 99 PHE A N 1
ATOM 793 C CA . PHE A 1 99 ? -7.811 -15.232 -1.228 1.00 97.25 99 PHE A CA 1
ATOM 794 C C . PHE A 1 99 ? -8.138 -14.012 -2.072 1.00 97.25 99 PHE A C 1
ATOM 796 O O . PHE A 1 99 ? -8.426 -14.139 -3.257 1.00 97.25 99 PHE A O 1
ATOM 803 N N . HIS A 1 100 ? -8.058 -12.838 -1.462 1.00 96.50 100 HIS A N 1
ATOM 804 C CA . HIS A 1 100 ? -8.235 -11.552 -2.119 1.00 96.50 100 HIS A CA 1
ATOM 805 C C . HIS A 1 100 ? -6.875 -10.905 -2.316 1.00 96.50 100 HIS A C 1
ATOM 807 O O . HIS A 1 100 ? -6.086 -10.818 -1.376 1.00 96.50 100 HIS A O 1
ATOM 813 N N . LEU A 1 101 ? -6.621 -10.422 -3.521 1.00 96.06 101 LEU A N 1
ATOM 814 C CA . LEU A 1 101 ? -5.513 -9.543 -3.844 1.00 96.06 101 LEU A CA 1
ATOM 815 C C . LEU A 1 101 ? -6.068 -8.139 -4.053 1.00 96.06 101 LEU A C 1
ATOM 817 O O . LEU A 1 101 ? -6.882 -7.923 -4.945 1.00 96.06 101 LEU A O 1
ATOM 821 N N . PHE A 1 102 ? -5.588 -7.185 -3.264 1.00 95.69 102 PHE A N 1
ATOM 822 C CA . PHE A 1 102 ? -5.769 -5.765 -3.544 1.00 95.69 102 PHE A CA 1
ATOM 823 C C . PHE A 1 102 ? -4.501 -5.242 -4.184 1.00 95.69 102 PHE A C 1
ATOM 825 O O . PHE A 1 102 ? -3.435 -5.319 -3.576 1.00 95.69 102 PHE A O 1
ATOM 832 N N . ILE A 1 103 ? -4.602 -4.739 -5.405 1.00 95.25 103 ILE A N 1
ATOM 833 C CA . ILE A 1 103 ? -3.448 -4.354 -6.218 1.00 95.25 103 ILE A CA 1
ATOM 834 C C . ILE A 1 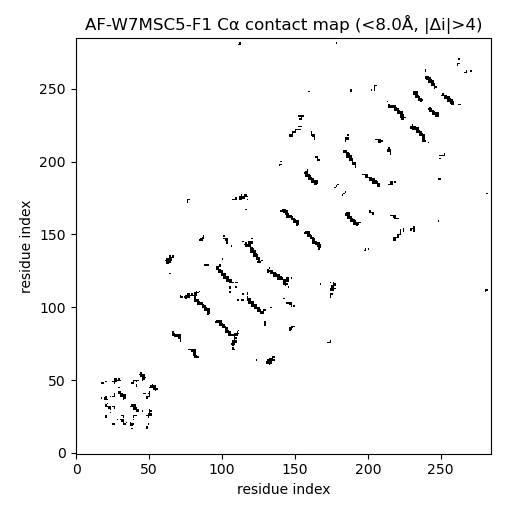103 ? -3.746 -3.055 -6.957 1.00 95.25 103 ILE A C 1
ATOM 836 O O . ILE A 1 103 ? -4.903 -2.723 -7.212 1.00 95.25 103 ILE A O 1
ATOM 840 N N . VAL A 1 104 ? -2.700 -2.293 -7.276 1.00 95.69 104 VAL A N 1
ATOM 841 C CA . VAL A 1 104 ? -2.849 -1.130 -8.148 1.00 95.69 104 VAL A CA 1
ATOM 842 C C . VAL A 1 104 ? -2.949 -1.585 -9.588 1.00 95.69 104 VAL A C 1
ATOM 844 O O . VAL A 1 104 ? -2.133 -2.386 -10.038 1.00 95.69 104 VAL A O 1
ATOM 847 N N . GLN A 1 105 ? -3.860 -0.971 -10.325 1.00 94.06 105 GLN A N 1
ATOM 848 C CA . GLN A 1 105 ? -3.924 -1.012 -11.773 1.00 94.06 105 GLN A CA 1
ATOM 849 C C . GLN A 1 105 ? -3.747 0.398 -12.352 1.00 94.06 105 GLN A C 1
ATOM 851 O O . GLN A 1 105 ? -4.056 1.396 -11.694 1.00 94.06 105 GLN A O 1
ATOM 856 N N . PHE A 1 106 ? -3.212 0.499 -13.570 1.00 93.25 106 PHE A N 1
ATOM 857 C CA . PHE A 1 106 ? -3.025 1.780 -14.255 1.00 93.25 106 PHE A CA 1
ATOM 858 C C . PHE A 1 106 ? -4.061 1.959 -15.358 1.00 93.25 106 PHE A C 1
ATOM 860 O O . PHE A 1 106 ? -4.123 1.188 -16.309 1.00 93.25 106 PHE A O 1
ATOM 867 N N . SER A 1 107 ? -4.860 3.015 -15.253 1.00 91.31 107 SER A N 1
ATOM 868 C CA . SER A 1 107 ? -5.889 3.317 -16.252 1.00 91.31 107 SER A CA 1
ATOM 869 C C . SER A 1 107 ? -5.285 3.803 -17.578 1.00 91.31 107 SER A C 1
ATOM 871 O O . SER A 1 107 ? -4.189 4.375 -17.604 1.00 91.31 107 SER A O 1
ATOM 873 N N . HIS A 1 108 ? -6.043 3.648 -18.667 1.00 90.12 108 HIS A N 1
ATOM 874 C CA . HIS A 1 108 ? -5.736 4.187 -19.999 1.00 90.12 108 HIS A CA 1
ATOM 875 C C . HIS A 1 108 ? -4.390 3.730 -20.602 1.00 90.12 108 HIS A C 1
ATOM 877 O O . HIS A 1 108 ? -3.783 4.467 -21.383 1.00 90.12 108 HIS A O 1
ATOM 883 N N . GLY A 1 109 ? -3.882 2.554 -20.210 1.00 88.88 109 GLY A N 1
ATOM 884 C CA . GLY A 1 109 ? -2.627 1.993 -20.731 1.00 88.88 109 GLY A CA 1
ATOM 885 C C . GLY A 1 109 ? -1.350 2.739 -20.306 1.00 88.88 109 GLY A C 1
ATOM 886 O O . GLY A 1 109 ? -0.316 2.616 -20.960 1.00 88.88 109 GLY A O 1
ATOM 887 N N . CYS A 1 110 ? -1.390 3.546 -19.236 1.00 89.06 110 CYS A N 1
ATOM 888 C CA . CYS A 1 110 ? -0.304 4.488 -18.921 1.00 89.06 110 CYS A CA 1
ATOM 889 C C . CYS A 1 110 ? 0.880 3.936 -18.118 1.00 89.06 110 CYS A C 1
ATOM 891 O O . CYS A 1 110 ? 1.939 4.573 -18.080 1.00 89.06 110 CYS A O 1
ATOM 893 N N . GLY A 1 111 ? 0.727 2.770 -17.491 1.00 89.69 111 GLY A N 1
ATOM 894 C CA . GLY A 1 111 ? 1.775 2.137 -16.691 1.00 89.69 111 GLY A CA 1
ATOM 895 C C . GLY A 1 111 ? 2.371 3.035 -15.594 1.00 89.69 111 GLY A C 1
ATOM 896 O O . GLY A 1 111 ? 1.822 4.074 -15.214 1.00 89.69 111 GLY A O 1
ATOM 897 N N . LEU A 1 112 ? 3.549 2.645 -15.097 1.00 89.62 112 LEU A N 1
ATOM 898 C CA . LEU A 1 112 ? 4.200 3.317 -13.968 1.00 89.62 112 LEU A CA 1
ATOM 899 C C . LEU A 1 112 ? 4.628 4.763 -14.284 1.00 89.62 112 LEU A C 1
ATOM 901 O O . LEU A 1 112 ? 4.604 5.616 -13.402 1.00 89.62 112 LEU A O 1
ATOM 905 N N . LYS A 1 113 ? 4.954 5.088 -15.544 1.00 88.56 113 LYS A N 1
ATOM 906 C CA . LYS A 1 113 ? 5.346 6.455 -15.946 1.00 88.56 113 LYS A CA 1
ATOM 907 C C . LYS A 1 113 ? 4.228 7.481 -15.721 1.00 88.56 113 LYS A C 1
ATOM 909 O O . LYS A 1 113 ? 4.523 8.655 -15.518 1.00 88.56 113 LYS A O 1
ATOM 914 N N . GLY A 1 114 ? 2.965 7.050 -15.748 1.00 90.31 114 GLY A N 1
ATOM 915 C CA . GLY A 1 114 ? 1.788 7.886 -15.498 1.00 90.31 114 GLY A CA 1
ATOM 916 C C . GLY A 1 114 ? 1.138 7.663 -14.132 1.00 90.31 114 GLY A C 1
ATOM 917 O O . GLY A 1 114 ? 0.015 8.109 -13.929 1.00 90.31 114 GLY A O 1
ATOM 918 N N . TRP A 1 115 ? 1.790 6.960 -13.198 1.00 93.56 115 TRP A N 1
ATOM 919 C CA . TRP A 1 115 ? 1.127 6.409 -12.006 1.00 93.56 115 TRP A CA 1
ATOM 920 C C . TRP A 1 115 ? 0.274 7.417 -11.220 1.00 93.56 115 TRP A C 1
ATOM 922 O O . TRP A 1 115 ? -0.794 7.058 -10.729 1.00 93.56 115 TRP A O 1
ATOM 932 N N . ARG A 1 116 ? 0.693 8.683 -11.133 1.00 94.38 116 ARG A N 1
ATOM 933 C CA . ARG A 1 116 ? -0.075 9.765 -10.515 1.00 94.38 116 ARG A CA 1
ATOM 934 C C . ARG A 1 116 ? -0.619 10.700 -11.603 1.00 94.38 116 ARG A C 1
ATOM 936 O O . ARG A 1 116 ? 0.167 11.494 -12.107 1.00 94.38 116 ARG A O 1
ATOM 943 N N . PRO A 1 117 ? -1.921 10.694 -11.938 1.00 95.12 117 PRO A N 1
ATOM 944 C CA . PRO A 1 117 ? -3.038 10.156 -11.153 1.00 95.12 117 PRO A CA 1
ATOM 945 C C . PRO A 1 117 ? -3.606 8.817 -11.662 1.00 95.12 117 PRO A C 1
ATOM 947 O O . PRO A 1 117 ? -4.664 8.414 -11.199 1.00 95.12 117 PRO A O 1
ATOM 950 N N . HIS A 1 118 ? -2.970 8.130 -12.619 1.00 94.81 118 HIS A N 1
ATOM 951 C CA . HIS A 1 118 ? -3.597 6.996 -13.319 1.00 94.81 118 HIS A CA 1
ATOM 952 C C . HIS A 1 118 ? -3.786 5.713 -12.495 1.00 94.81 118 HIS A C 1
ATOM 954 O O . HIS A 1 118 ? -4.419 4.783 -12.997 1.00 94.81 118 HIS A O 1
ATOM 960 N N . SER A 1 119 ? -3.229 5.643 -11.285 1.00 96.00 119 SER A N 1
ATOM 961 C CA . SER A 1 119 ? -3.364 4.497 -10.382 1.00 96.00 119 SER A CA 1
ATOM 962 C C . SER A 1 119 ? -4.746 4.433 -9.751 1.00 96.00 119 SER A C 1
ATOM 964 O O . SER A 1 119 ? -5.225 5.431 -9.219 1.00 96.00 119 SER A O 1
ATOM 966 N N . TYR A 1 120 ? -5.325 3.245 -9.713 1.00 95.56 120 TYR A N 1
ATOM 967 C CA . TYR A 1 120 ? -6.501 2.929 -8.913 1.00 95.56 120 TYR A CA 1
ATOM 968 C C . TYR A 1 120 ? -6.354 1.527 -8.329 1.00 95.56 120 TYR A C 1
ATOM 970 O O . TYR A 1 120 ? -5.559 0.721 -8.816 1.00 95.56 120 TYR A O 1
ATOM 978 N N . VAL A 1 121 ? -7.081 1.244 -7.255 1.00 96.00 121 VAL A N 1
ATOM 979 C CA . VAL A 1 121 ? -7.047 -0.058 -6.594 1.00 96.00 121 VAL A CA 1
ATOM 980 C C . VAL A 1 121 ? -8.138 -0.941 -7.172 1.00 96.00 121 VAL A C 1
ATOM 982 O O . VAL A 1 121 ? -9.302 -0.541 -7.232 1.00 96.00 121 VAL A O 1
ATOM 985 N N . ILE A 1 122 ? -7.761 -2.163 -7.530 1.00 95.25 122 ILE A N 1
ATOM 986 C CA . ILE A 1 122 ? -8.682 -3.239 -7.886 1.00 95.25 122 ILE A CA 1
ATOM 987 C C . ILE A 1 122 ? -8.585 -4.362 -6.861 1.00 95.25 122 ILE A C 1
ATOM 989 O O . ILE A 1 122 ? -7.595 -4.487 -6.130 1.00 95.25 122 ILE A O 1
ATOM 993 N N . ARG A 1 123 ? -9.620 -5.196 -6.829 1.00 96.31 123 ARG A N 1
ATOM 994 C CA . ARG A 1 123 ? -9.648 -6.465 -6.114 1.00 96.31 123 ARG A CA 1
ATOM 995 C C . ARG A 1 123 ? -9.678 -7.601 -7.127 1.00 96.31 123 ARG A C 1
ATOM 997 O O . ARG A 1 123 ? -10.429 -7.556 -8.102 1.00 96.31 123 ARG A O 1
ATOM 1004 N N . ALA A 1 124 ? -8.871 -8.616 -6.863 1.00 95.88 124 ALA A N 1
ATOM 1005 C CA . ALA A 1 124 ? -8.826 -9.870 -7.595 1.00 95.88 124 ALA A CA 1
ATOM 1006 C C . ALA A 1 124 ? -8.929 -11.050 -6.617 1.00 95.88 124 ALA A C 1
ATOM 1008 O O . ALA A 1 124 ? -8.588 -10.913 -5.441 1.00 95.88 124 ALA A O 1
ATOM 1009 N N . GLU A 1 125 ? -9.387 -12.208 -7.081 1.00 97.12 125 GLU A N 1
ATOM 1010 C CA . GLU A 1 125 ? -9.653 -13.383 -6.244 1.00 97.12 125 GLU A CA 1
ATOM 1011 C C . GLU A 1 125 ? -8.900 -14.627 -6.722 1.00 97.12 125 GLU A C 1
ATOM 1013 O O . GLU A 1 125 ? -8.715 -14.836 -7.916 1.00 97.12 125 GLU A O 1
ATOM 1018 N N . SER A 1 126 ? -8.487 -15.470 -5.774 1.00 97.38 126 SER A N 1
ATOM 1019 C CA . SER A 1 126 ? -7.938 -16.806 -6.017 1.00 97.38 126 SER A CA 1
ATOM 1020 C C . SER A 1 126 ? -8.636 -17.833 -5.134 1.00 97.38 126 SER A C 1
ATOM 1022 O O . SER A 1 126 ? -8.715 -17.674 -3.913 1.00 97.38 126 SER A O 1
ATOM 1024 N N . HIS A 1 127 ? -9.067 -18.933 -5.748 1.00 96.81 127 HIS A N 1
ATOM 1025 C CA . HIS A 1 127 ? -9.621 -20.104 -5.060 1.00 96.81 127 HIS A CA 1
ATOM 1026 C C . HIS A 1 127 ? -8.603 -21.243 -4.877 1.00 96.81 127 HIS A C 1
ATOM 1028 O O . HIS A 1 127 ? -8.897 -22.243 -4.218 1.00 96.81 127 HIS A O 1
ATOM 1034 N N . ASN A 1 128 ? -7.400 -21.094 -5.444 1.00 94.69 128 ASN A N 1
ATOM 1035 C CA . ASN A 1 128 ? -6.374 -22.143 -5.497 1.00 94.69 128 ASN A CA 1
ATOM 1036 C C . ASN A 1 128 ? -5.271 -21.960 -4.446 1.00 94.69 128 ASN A C 1
ATOM 1038 O O . ASN A 1 128 ? -4.372 -22.791 -4.331 1.00 94.69 128 ASN A O 1
ATOM 1042 N N . GLY A 1 129 ? -5.341 -20.884 -3.660 1.00 94.75 129 GLY A N 1
ATOM 1043 C CA . GLY A 1 129 ? -4.350 -20.555 -2.644 1.00 94.75 129 GLY A CA 1
ATOM 1044 C C . GLY A 1 129 ? -3.763 -19.153 -2.811 1.00 94.75 129 GLY A C 1
ATOM 1045 O O . GLY A 1 129 ? -4.054 -18.456 -3.787 1.00 94.75 129 GLY A O 1
ATOM 1046 N N . PRO A 1 130 ? -2.876 -18.742 -1.889 1.00 94.44 130 PRO A N 1
ATOM 1047 C CA . PRO A 1 130 ? -2.295 -17.402 -1.896 1.00 94.44 130 PRO A CA 1
ATOM 1048 C C . PRO A 1 130 ? -1.374 -17.160 -3.099 1.00 94.44 130 PRO A C 1
ATOM 1050 O O . PRO A 1 130 ? -1.136 -16.012 -3.455 1.00 94.44 130 PRO A O 1
ATOM 1053 N N . GLN A 1 131 ? -0.871 -18.213 -3.749 1.00 92.31 131 GLN A N 1
ATOM 1054 C CA . GLN A 1 131 ? -0.044 -18.088 -4.954 1.00 92.31 131 GLN A CA 1
ATOM 1055 C C . GLN A 1 131 ? -0.857 -17.711 -6.203 1.00 92.31 131 GLN A C 1
ATOM 1057 O O . GLN A 1 131 ? -0.275 -17.280 -7.193 1.00 92.31 131 GLN A O 1
ATOM 1062 N N . GLY A 1 132 ? -2.186 -17.827 -6.170 1.00 93.81 132 GLY A N 1
ATOM 1063 C CA . GLY A 1 132 ? -3.035 -17.599 -7.336 1.00 93.81 132 GLY A CA 1
ATOM 1064 C C . GLY A 1 132 ? -3.293 -18.871 -8.158 1.00 93.81 132 GLY A C 1
ATOM 1065 O O . GLY A 1 132 ? -3.117 -19.979 -7.641 1.00 93.81 132 GLY A O 1
ATOM 1066 N N . PRO A 1 133 ? -3.704 -18.734 -9.431 1.00 94.50 133 PRO A N 1
ATOM 1067 C CA . PRO A 1 133 ? -3.880 -17.476 -10.170 1.00 94.50 133 PRO A CA 1
ATOM 1068 C C . PRO A 1 133 ? -4.968 -16.578 -9.567 1.00 94.50 133 PRO A C 1
ATOM 1070 O O . PRO A 1 133 ? -5.863 -17.068 -8.884 1.00 94.50 133 PRO A O 1
ATOM 1073 N N . TYR A 1 134 ? -4.852 -15.269 -9.797 1.00 95.56 134 TYR A N 1
ATOM 1074 C CA . TYR A 1 134 ? -5.841 -14.275 -9.386 1.00 95.56 134 TYR A CA 1
ATOM 1075 C C . TYR A 1 134 ? -6.597 -13.735 -10.594 1.00 95.56 134 TYR A C 1
ATOM 1077 O O . TYR A 1 134 ? -5.979 -13.319 -11.576 1.00 95.56 134 TYR A O 1
ATOM 1085 N N . GLU A 1 135 ? -7.916 -13.677 -10.474 1.00 94.62 135 GLU A N 1
ATOM 1086 C CA . GLU A 1 135 ? -8.822 -13.150 -11.492 1.00 94.62 135 GLU A CA 1
ATOM 1087 C C . GLU A 1 135 ? -9.426 -11.828 -11.021 1.00 94.62 135 GLU A C 1
ATOM 1089 O O . GLU A 1 135 ? -9.780 -11.686 -9.850 1.00 94.62 135 GLU A O 1
ATOM 1094 N N . TYR A 1 136 ? -9.506 -10.842 -11.916 1.00 93.88 136 TYR A N 1
ATOM 1095 C CA . TYR A 1 136 ? -10.113 -9.545 -11.622 1.00 93.88 136 TYR A CA 1
ATOM 1096 C C . TYR A 1 136 ? -11.580 -9.718 -11.206 1.00 93.88 136 TYR A C 1
ATOM 1098 O O . TYR A 1 136 ? -12.318 -10.465 -11.848 1.00 93.88 136 TYR A O 1
ATOM 1106 N N . VAL A 1 137 ? -12.020 -8.998 -10.168 1.00 94.69 137 VAL A N 1
ATOM 1107 C CA . VAL A 1 137 ? -13.429 -9.028 -9.738 1.00 94.69 137 VAL A CA 1
ATOM 1108 C C . VAL A 1 137 ? -14.063 -7.653 -9.552 1.00 94.69 137 VAL A C 1
ATOM 1110 O O . VAL A 1 137 ? -15.285 -7.549 -9.648 1.00 94.69 137 VAL A O 1
ATOM 1113 N N . GLN A 1 138 ? -13.291 -6.605 -9.238 1.00 93.62 138 GLN A N 1
ATOM 1114 C CA . GLN A 1 138 ? -13.875 -5.314 -8.862 1.00 93.62 138 GLN A CA 1
ATOM 1115 C C . GLN A 1 138 ? -12.877 -4.150 -8.890 1.00 93.62 138 GLN A C 1
ATOM 1117 O O . GLN A 1 138 ? -11.773 -4.263 -8.358 1.00 93.62 138 GLN A O 1
ATOM 1122 N N . ASP A 1 139 ? -13.338 -2.984 -9.348 1.00 93.56 139 ASP A N 1
ATOM 1123 C CA . ASP A 1 139 ? -12.713 -1.693 -9.048 1.00 93.56 139 ASP A CA 1
ATOM 1124 C C . ASP A 1 139 ? -13.076 -1.249 -7.628 1.00 93.56 139 ASP A C 1
ATOM 1126 O O . ASP A 1 139 ? -14.250 -1.093 -7.280 1.00 93.56 139 ASP A O 1
ATOM 1130 N N . VAL A 1 140 ? -12.064 -1.055 -6.786 1.00 95.06 140 VAL A N 1
ATOM 1131 C CA . VAL A 1 140 ? -12.239 -0.668 -5.378 1.00 95.06 140 VAL A CA 1
ATOM 1132 C C . VAL A 1 140 ? -12.178 0.842 -5.211 1.00 95.06 140 VAL A C 1
ATOM 1134 O O . VAL A 1 140 ? -12.887 1.414 -4.384 1.00 95.06 140 VAL A O 1
ATOM 1137 N N . SER A 1 141 ? -11.332 1.495 -6.000 1.00 94.94 141 SER A N 1
ATOM 1138 C CA . SER A 1 141 ? -11.207 2.943 -6.015 1.00 94.94 141 SER A CA 1
ATOM 1139 C C . SER A 1 141 ? -11.353 3.477 -7.429 1.00 94.94 141 SER A C 1
ATOM 1141 O O . SER A 1 141 ? -11.155 2.775 -8.416 1.00 94.94 141 SER A O 1
ATOM 1143 N N . LYS A 1 142 ? -11.616 4.775 -7.514 1.00 94.38 142 LYS A N 1
ATOM 1144 C CA . LYS A 1 142 ? -11.310 5.543 -8.716 1.00 94.38 142 LYS A CA 1
ATOM 1145 C C . LYS A 1 142 ? -9.840 5.953 -8.706 1.00 94.38 142 LYS A C 1
ATOM 1147 O O . LYS A 1 142 ? -9.130 5.781 -7.710 1.00 94.38 142 LYS A O 1
ATOM 1152 N N . ASN A 1 143 ? -9.411 6.567 -9.798 1.00 95.19 143 ASN A N 1
ATOM 1153 C CA . ASN A 1 143 ? -8.177 7.333 -9.833 1.00 95.19 143 ASN A CA 1
ATOM 1154 C C . ASN A 1 143 ? -8.310 8.510 -8.855 1.00 95.19 143 ASN A C 1
ATOM 1156 O O . ASN A 1 143 ? -9.312 9.211 -8.894 1.00 95.19 143 ASN A O 1
ATOM 1160 N N . PHE A 1 144 ? -7.379 8.806 -7.958 1.00 96.31 144 PHE A N 1
ATOM 1161 C CA . PHE A 1 144 ? -6.074 8.212 -7.741 1.00 96.31 144 PHE A CA 1
ATOM 1162 C C . PHE A 1 144 ? -6.023 7.499 -6.381 1.00 96.31 144 PHE A C 1
ATOM 1164 O O . PHE A 1 144 ? -6.369 8.087 -5.359 1.00 96.31 144 PHE A O 1
ATOM 1171 N N . ALA A 1 145 ? -5.544 6.258 -6.367 1.00 95.75 145 ALA A N 1
ATOM 1172 C CA . ALA A 1 145 ? -5.135 5.549 -5.157 1.00 95.75 145 ALA A CA 1
ATOM 1173 C C . ALA A 1 145 ? -4.000 4.583 -5.512 1.00 95.75 145 ALA A C 1
ATOM 1175 O O . ALA A 1 145 ? -4.086 3.848 -6.499 1.00 95.75 145 ALA A O 1
ATOM 1176 N N . HIS A 1 146 ? -2.911 4.603 -4.744 1.00 95.94 146 HIS A N 1
ATOM 1177 C CA . HIS A 1 146 ? -1.704 3.844 -5.068 1.00 95.94 146 HIS A CA 1
ATOM 1178 C C . HIS A 1 146 ? -1.119 3.120 -3.853 1.00 95.94 146 HIS A C 1
ATOM 1180 O O . HIS A 1 146 ? -1.256 3.571 -2.720 1.00 95.94 146 HIS A O 1
ATOM 1186 N N . ASN A 1 147 ? -0.439 2.005 -4.114 1.00 94.44 147 ASN A N 1
ATOM 1187 C CA . ASN A 1 147 ? 0.222 1.138 -3.142 1.00 94.44 147 ASN A CA 1
ATOM 1188 C C . ASN A 1 147 ? -0.637 0.858 -1.887 1.00 94.44 147 ASN A C 1
ATOM 1190 O O . ASN A 1 147 ? -0.292 1.327 -0.798 1.00 94.44 147 ASN A O 1
ATOM 1194 N N . PRO A 1 148 ? -1.790 0.177 -2.046 1.00 94.69 148 PRO A N 1
ATOM 1195 C CA . PRO A 1 148 ? -2.712 -0.046 -0.949 1.00 94.69 148 PRO A CA 1
ATOM 1196 C C . PRO A 1 148 ? -2.120 -1.003 0.085 1.00 94.69 148 PRO A C 1
ATOM 1198 O O . PRO A 1 148 ? -1.571 -2.053 -0.252 1.00 94.69 148 PRO A O 1
ATOM 1201 N N . ASP A 1 149 ? -2.327 -0.666 1.348 1.00 94.19 149 ASP A N 1
ATOM 1202 C CA . ASP A 1 149 ? -2.195 -1.564 2.478 1.00 94.19 149 ASP A CA 1
ATOM 1203 C C . ASP A 1 149 ? -3.568 -1.883 3.065 1.00 94.19 149 ASP A C 1
ATOM 1205 O O . ASP A 1 149 ? -4.477 -1.054 3.057 1.00 94.19 149 ASP A O 1
ATOM 1209 N N . PHE A 1 150 ? -3.721 -3.097 3.577 1.00 90.31 150 PHE A N 1
ATOM 1210 C CA . PHE A 1 150 ? -5.002 -3.654 3.984 1.00 90.31 150 PHE A CA 1
ATOM 1211 C C . PHE A 1 150 ? -4.905 -4.304 5.359 1.00 90.31 150 PHE A C 1
ATOM 1213 O O . PHE A 1 150 ? -4.055 -5.172 5.587 1.00 90.31 150 PHE A O 1
ATOM 1220 N N . VAL A 1 151 ? -5.840 -3.961 6.248 1.00 93.19 151 VAL A N 1
ATOM 1221 C CA . VAL A 1 151 ? -5.963 -4.569 7.578 1.00 93.19 151 VAL A CA 1
ATOM 1222 C C . VAL A 1 151 ? -7.416 -4.738 8.016 1.00 93.19 151 VAL A C 1
ATOM 1224 O O . VAL A 1 151 ? -8.287 -3.937 7.692 1.00 93.19 151 VAL A O 1
ATOM 1227 N N . TRP A 1 152 ? -7.678 -5.769 8.818 1.00 94.75 152 TRP A N 1
ATOM 1228 C CA . TRP A 1 152 ? -8.920 -5.894 9.581 1.00 94.75 152 TRP A CA 1
ATOM 1229 C C . TRP A 1 152 ? -8.743 -5.221 10.944 1.00 94.75 152 TRP A C 1
ATOM 1231 O O . TRP A 1 152 ? -7.831 -5.596 11.679 1.00 94.75 152 TRP A O 1
ATOM 1241 N N . SER A 1 153 ? -9.612 -4.271 11.302 1.00 95.75 153 SER A N 1
ATOM 1242 C CA . SER A 1 153 ? -9.700 -3.720 12.660 1.00 95.75 153 SER A CA 1
ATOM 1243 C C . SER A 1 153 ? -10.699 -4.535 13.486 1.00 95.75 153 SER A C 1
ATOM 1245 O O . SER A 1 153 ? -11.908 -4.434 13.249 1.00 95.75 153 SER A O 1
ATOM 1247 N N . PRO A 1 154 ? -10.253 -5.331 14.479 1.00 95.50 154 PRO A N 1
ATOM 1248 C CA . PRO A 1 154 ? -11.173 -6.135 15.275 1.00 95.50 154 PRO A CA 1
ATOM 1249 C C . PRO A 1 154 ? -12.034 -5.300 16.230 1.00 95.50 154 PRO A C 1
ATOM 1251 O O . PRO A 1 154 ? -13.171 -5.686 16.491 1.00 95.50 154 PRO A O 1
ATOM 1254 N N . ALA A 1 155 ? -11.521 -4.168 16.729 1.00 96.62 155 ALA A N 1
ATOM 1255 C CA . ALA A 1 155 ? -12.296 -3.254 17.572 1.00 96.62 155 ALA A CA 1
ATOM 1256 C C . ALA A 1 155 ? -13.440 -2.600 16.794 1.00 96.62 155 ALA A C 1
ATOM 1258 O O . ALA A 1 155 ? -14.569 -2.559 17.278 1.00 96.62 155 ALA A O 1
ATOM 1259 N N . ASP A 1 156 ? -13.158 -2.130 15.577 1.00 95.88 156 ASP A N 1
ATOM 1260 C CA . ASP A 1 156 ? -14.147 -1.409 14.770 1.00 95.88 156 ASP A CA 1
ATOM 1261 C C . ASP A 1 156 ? -15.029 -2.344 13.935 1.00 95.88 156 ASP A C 1
ATOM 1263 O O . ASP A 1 156 ? -16.050 -1.908 13.410 1.00 95.88 156 ASP A O 1
ATOM 1267 N N . LYS A 1 157 ? -14.641 -3.622 13.821 1.00 94.94 157 LYS A N 1
ATOM 1268 C CA . LYS A 1 157 ? -15.251 -4.631 12.945 1.00 94.94 157 LYS A CA 1
ATOM 1269 C C . LYS A 1 157 ? -15.317 -4.170 11.486 1.00 94.94 157 LYS A C 1
ATOM 1271 O O . LYS A 1 157 ? -16.347 -4.315 10.835 1.00 94.94 157 LYS A O 1
ATOM 1276 N N . LYS A 1 158 ? -14.216 -3.600 10.993 1.00 95.38 158 LYS A N 1
ATOM 1277 C CA . LYS A 1 158 ? -14.106 -3.073 9.628 1.00 95.38 158 LYS A CA 1
ATOM 1278 C C . LYS A 1 158 ? -12.821 -3.512 8.960 1.00 95.38 158 LYS A C 1
ATOM 1280 O O . LYS A 1 158 ? -11.773 -3.618 9.600 1.00 95.38 158 LYS A O 1
ATOM 1285 N N . TYR A 1 159 ? -12.902 -3.685 7.653 1.00 95.69 159 TYR A N 1
ATOM 1286 C CA . TYR A 1 159 ? -11.743 -3.669 6.783 1.00 95.69 159 TYR A CA 1
ATOM 1287 C C . TYR A 1 159 ? -11.315 -2.227 6.553 1.00 95.69 159 TYR A C 1
ATOM 1289 O O . TYR A 1 159 ? -12.154 -1.354 6.339 1.00 95.69 159 TYR A O 1
ATOM 1297 N N . LEU A 1 160 ? -10.013 -1.985 6.629 1.00 96.69 160 LEU A N 1
ATOM 1298 C CA . LEU A 1 160 ? -9.398 -0.682 6.445 1.00 96.69 160 LEU A CA 1
ATOM 1299 C C . LEU A 1 160 ? -8.357 -0.796 5.342 1.00 96.69 160 LEU A C 1
ATOM 1301 O O . LEU A 1 160 ? -7.512 -1.693 5.373 1.00 96.69 160 LEU A O 1
ATOM 1305 N N . MET A 1 161 ? -8.412 0.134 4.400 1.00 96.56 161 MET A N 1
ATOM 1306 C CA . MET A 1 161 ? -7.454 0.244 3.316 1.00 96.56 161 MET A CA 1
ATOM 1307 C C . MET A 1 161 ? -6.769 1.593 3.382 1.00 96.56 161 MET A C 1
ATOM 1309 O O . MET A 1 161 ? -7.424 2.626 3.270 1.00 96.56 161 MET A O 1
ATOM 1313 N N . TYR A 1 162 ? -5.455 1.573 3.542 1.00 97.19 162 TYR A N 1
ATOM 1314 C CA . TYR A 1 162 ? -4.612 2.757 3.518 1.00 97.19 162 TYR A CA 1
ATOM 1315 C C . TYR A 1 162 ? -3.942 2.840 2.160 1.00 97.19 162 TYR A C 1
ATOM 1317 O O . TYR A 1 162 ? -3.452 1.836 1.662 1.00 97.19 162 TYR A O 1
ATOM 1325 N N . SER A 1 163 ? -3.905 4.011 1.541 1.00 96.50 163 SER A N 1
ATOM 1326 C CA . SER A 1 163 ? -3.263 4.160 0.236 1.00 96.50 163 SER A CA 1
ATOM 1327 C C . SER A 1 163 ? -2.594 5.515 0.102 1.00 96.50 163 SER A C 1
ATOM 1329 O O . SER A 1 163 ? -2.861 6.441 0.869 1.00 96.50 163 SER A O 1
ATOM 1331 N N . ILE A 1 164 ? -1.705 5.622 -0.875 1.00 95.88 164 ILE A N 1
ATOM 1332 C CA . ILE A 1 164 ? -1.163 6.896 -1.318 1.00 95.88 164 ILE A CA 1
ATOM 1333 C C . ILE A 1 164 ? -2.223 7.606 -2.155 1.00 95.88 164 ILE A C 1
ATOM 1335 O O . ILE A 1 164 ? -2.691 7.061 -3.157 1.00 95.88 164 ILE A O 1
ATOM 1339 N N . GLY A 1 165 ? -2.491 8.860 -1.808 1.00 93.50 165 GLY A N 1
ATOM 1340 C CA . GLY A 1 165 ? -3.327 9.753 -2.594 1.00 93.50 165 GLY A CA 1
ATOM 1341 C C . GLY A 1 165 ? -4.809 9.675 -2.268 1.00 93.50 165 GLY A C 1
ATOM 1342 O O . GLY A 1 165 ? -5.251 8.916 -1.416 1.00 93.50 165 GLY A O 1
ATOM 1343 N N . VAL A 1 166 ? -5.577 10.499 -2.967 1.00 92.62 166 VAL A N 1
ATOM 1344 C CA . VAL A 1 166 ? -7.038 10.573 -2.902 1.00 92.62 166 VAL A CA 1
ATOM 1345 C C . VAL A 1 166 ? -7.572 10.739 -4.324 1.00 92.62 166 VAL A C 1
ATOM 1347 O O . VAL A 1 166 ? -6.807 11.090 -5.229 1.00 92.62 166 VAL A O 1
ATOM 1350 N N . GLU A 1 167 ? -8.873 10.502 -4.509 1.00 93.50 167 GLU A N 1
ATOM 1351 C CA . GLU A 1 167 ? -9.572 10.637 -5.789 1.00 93.50 167 GLU A CA 1
ATOM 1352 C C . GLU A 1 167 ? -9.152 11.912 -6.542 1.00 93.50 167 GLU A C 1
ATOM 1354 O O . GLU A 1 167 ? -9.133 13.016 -5.996 1.00 93.50 167 GLU A O 1
ATOM 1359 N N . TYR A 1 168 ? -8.781 11.723 -7.806 1.00 94.44 168 TYR A N 1
ATOM 1360 C CA . TYR A 1 168 ? -8.406 12.768 -8.739 1.00 94.44 168 TYR A CA 1
ATOM 1361 C C . TYR A 1 168 ? -9.615 13.066 -9.619 1.00 94.44 168 TYR A C 1
ATOM 1363 O O . TYR A 1 168 ? -10.015 12.253 -10.449 1.00 94.44 168 TYR A O 1
ATOM 1371 N N . ASP A 1 169 ? -10.195 14.241 -9.426 1.00 91.25 169 ASP A N 1
ATOM 1372 C CA . ASP A 1 169 ? -11.475 14.650 -10.005 1.00 91.25 169 ASP A CA 1
ATOM 1373 C C . ASP A 1 169 ? -11.359 15.278 -11.403 1.00 91.25 169 ASP A C 1
ATOM 1375 O O . ASP A 1 169 ? -12.366 15.527 -12.069 1.00 91.25 169 ASP A O 1
ATOM 1379 N N . LYS A 1 170 ? -10.136 15.533 -11.881 1.00 92.88 170 LYS A N 1
ATOM 1380 C CA . LYS A 1 170 ? -9.918 16.149 -13.194 1.00 92.88 170 LYS A CA 1
ATOM 1381 C C . LYS A 1 170 ? -9.873 15.106 -14.302 1.00 92.88 170 LYS A C 1
ATOM 1383 O O . LYS A 1 170 ? -9.423 13.974 -14.132 1.00 92.88 170 LYS A O 1
ATOM 1388 N N . LYS A 1 171 ? -10.270 15.543 -15.496 1.00 92.19 171 LYS A N 1
ATOM 1389 C CA . LYS A 1 171 ? -10.210 14.731 -16.710 1.00 92.19 171 LYS A CA 1
ATOM 1390 C C . LYS A 1 171 ? -8.764 14.356 -17.052 1.00 92.19 171 LYS A C 1
ATOM 1392 O O . LYS A 1 171 ? -7.903 15.224 -17.188 1.00 92.19 171 LYS A O 1
ATOM 1397 N N . LEU A 1 172 ? -8.534 13.065 -17.269 1.00 92.75 172 LEU A N 1
ATOM 1398 C CA . LEU A 1 172 ? -7.282 12.539 -17.810 1.00 92.75 172 LEU A CA 1
ATOM 1399 C C . LEU A 1 172 ? -7.251 12.767 -19.321 1.00 92.75 172 LEU A C 1
ATOM 1401 O O . LEU A 1 172 ? -8.265 12.594 -19.996 1.00 92.75 172 LEU A O 1
ATOM 1405 N N . THR A 1 173 ? -6.102 13.177 -19.852 1.00 92.62 173 THR A N 1
ATOM 1406 C CA . THR A 1 173 ? -5.976 13.533 -21.280 1.00 92.62 173 THR A CA 1
ATOM 1407 C C . THR A 1 173 ? -4.816 12.851 -21.992 1.00 92.62 173 THR A C 1
ATOM 1409 O O . THR A 1 173 ? -4.814 12.795 -23.217 1.00 92.62 173 THR A O 1
ATOM 1412 N N . LYS A 1 174 ? -3.829 12.353 -21.247 1.00 92.75 174 LYS A N 1
ATOM 1413 C CA . LYS A 1 174 ? -2.648 11.659 -21.763 1.00 92.75 174 LYS A CA 1
ATOM 1414 C C . LYS A 1 174 ? -1.961 10.910 -20.627 1.00 92.75 174 LYS A C 1
ATOM 1416 O O . LYS A 1 174 ? -2.191 11.224 -19.461 1.00 92.75 174 LYS A O 1
ATOM 1421 N N . CYS A 1 175 ? -1.068 9.988 -20.968 1.00 91.88 175 CYS A N 1
ATOM 1422 C CA . CYS A 1 175 ? -0.197 9.349 -19.989 1.00 91.88 175 CYS A CA 1
ATOM 1423 C C . CYS A 1 175 ? 0.893 10.307 -19.510 1.00 91.88 175 CYS A C 1
ATOM 1425 O O . CYS A 1 175 ? 1.918 10.489 -20.168 1.00 91.88 175 CYS A O 1
ATOM 1427 N N . GLU A 1 176 ? 0.685 10.904 -18.342 1.00 91.94 176 GLU A N 1
ATOM 1428 C CA . GLU A 1 176 ? 1.698 11.702 -17.661 1.00 91.94 176 GLU A CA 1
ATOM 1429 C C . GLU A 1 176 ? 1.602 11.541 -16.147 1.00 91.94 176 GLU A C 1
ATOM 1431 O O . GLU A 1 176 ? 0.527 11.289 -15.603 1.00 91.94 176 GLU A O 1
ATOM 1436 N N . SER A 1 177 ? 2.737 11.702 -15.466 1.00 92.56 177 SER A N 1
ATOM 1437 C CA . SER A 1 177 ? 2.752 11.797 -14.012 1.00 92.56 177 SER A CA 1
ATOM 1438 C C . SER A 1 177 ? 2.793 13.255 -13.571 1.00 92.56 177 SER A C 1
ATOM 1440 O O . SER A 1 177 ? 3.574 14.073 -14.071 1.00 92.56 177 SER A O 1
ATOM 1442 N N . ILE A 1 178 ? 1.956 13.598 -12.601 1.00 92.81 178 ILE A N 1
ATOM 1443 C CA . ILE A 1 178 ? 2.006 14.884 -11.920 1.00 92.81 178 ILE A CA 1
ATOM 1444 C C . ILE A 1 178 ? 3.204 14.844 -10.968 1.00 92.81 178 ILE A C 1
ATOM 1446 O O . ILE A 1 178 ? 3.383 13.896 -10.206 1.00 92.81 178 ILE A O 1
ATOM 1450 N N . SER A 1 179 ? 4.052 15.871 -11.012 1.00 88.88 179 SER A N 1
ATOM 1451 C CA . SER A 1 179 ? 5.209 15.963 -10.112 1.00 88.88 179 SER A CA 1
ATOM 1452 C C . SER A 1 179 ? 4.757 16.094 -8.658 1.00 88.88 179 SER A C 1
ATOM 1454 O O . SER A 1 179 ? 3.778 16.786 -8.369 1.00 88.88 179 SER A O 1
ATOM 1456 N N . TYR A 1 180 ? 5.531 15.520 -7.734 1.00 82.62 180 TYR A N 1
ATOM 1457 C CA . TYR A 1 180 ? 5.293 15.654 -6.297 1.00 82.62 180 TYR A CA 1
ATOM 1458 C C . TYR A 1 180 ? 5.333 17.110 -5.817 1.00 82.62 180 TYR A C 1
ATOM 1460 O O . TYR A 1 180 ? 4.773 17.411 -4.771 1.00 82.62 180 TYR A O 1
ATOM 1468 N N . THR A 1 181 ? 6.006 18.014 -6.540 1.00 85.06 181 THR A N 1
ATOM 1469 C CA . THR A 1 181 ? 6.036 19.443 -6.190 1.00 85.06 181 THR A CA 1
ATOM 1470 C C . THR A 1 181 ? 4.705 20.125 -6.478 1.00 85.06 181 THR A C 1
ATOM 1472 O O . THR A 1 181 ? 4.337 21.065 -5.785 1.00 85.06 181 THR A O 1
ATOM 1475 N N . ARG A 1 182 ? 3.979 19.648 -7.497 1.00 89.25 182 ARG A N 1
ATOM 1476 C CA . ARG A 1 182 ? 2.665 20.173 -7.893 1.00 89.25 182 ARG A CA 1
ATOM 1477 C C . ARG A 1 182 ? 1.530 19.490 -7.144 1.00 89.25 182 ARG A C 1
ATOM 1479 O O . ARG A 1 182 ? 0.518 20.123 -6.871 1.00 89.25 182 ARG A O 1
ATOM 1486 N N . TRP A 1 183 ? 1.691 18.203 -6.846 1.00 90.00 183 TRP A N 1
ATOM 1487 C CA . TRP A 1 183 ? 0.707 17.426 -6.107 1.00 90.00 183 TRP A CA 1
ATOM 1488 C C . TRP A 1 183 ? 1.407 16.425 -5.179 1.00 90.00 183 TRP A C 1
ATOM 1490 O O . TRP A 1 183 ? 1.702 15.295 -5.592 1.00 90.00 183 TRP A O 1
ATOM 1500 N N . PRO A 1 184 ? 1.756 16.859 -3.952 1.00 90.06 184 PRO A N 1
ATOM 1501 C CA . PRO A 1 184 ? 2.435 16.023 -2.970 1.00 90.06 184 PRO A CA 1
ATOM 1502 C C . PRO A 1 184 ? 1.638 14.765 -2.631 1.00 90.06 184 PRO A C 1
ATOM 1504 O O . PRO A 1 184 ? 0.410 14.753 -2.699 1.00 90.06 184 PRO A O 1
ATOM 1507 N N . ASN A 1 185 ? 2.345 13.703 -2.240 1.00 92.62 185 ASN A N 1
ATOM 1508 C CA . ASN A 1 185 ? 1.678 12.509 -1.737 1.00 92.62 185 ASN A CA 1
ATOM 1509 C C . ASN A 1 185 ? 1.011 12.809 -0.387 1.00 92.62 185 ASN A C 1
ATOM 1511 O O . ASN A 1 185 ? 1.519 13.589 0.422 1.00 92.62 185 ASN A O 1
ATOM 1515 N N . ASN A 1 186 ? -0.081 12.110 -0.131 1.00 95.31 186 ASN A N 1
ATOM 1516 C CA . ASN A 1 186 ? -0.723 11.993 1.168 1.00 95.31 186 ASN A CA 1
ATOM 1517 C C . ASN A 1 186 ? -1.043 10.514 1.410 1.00 95.31 186 ASN A C 1
ATOM 1519 O O . ASN A 1 186 ? -1.012 9.718 0.469 1.00 95.31 186 ASN A O 1
ATOM 1523 N N . ILE A 1 187 ? -1.338 10.152 2.654 1.00 97.31 187 ILE A N 1
ATOM 1524 C CA . ILE A 1 187 ? -1.977 8.884 2.985 1.00 97.31 187 ILE A CA 1
ATOM 1525 C C . ILE A 1 187 ? -3.460 9.144 3.212 1.00 97.31 187 ILE A C 1
ATOM 1527 O O . ILE A 1 187 ? -3.849 10.019 3.996 1.00 97.31 187 ILE A O 1
ATOM 1531 N N . SER A 1 188 ? -4.284 8.338 2.560 1.00 97.31 188 SER A N 1
ATOM 1532 C CA . SER A 1 188 ? -5.722 8.287 2.768 1.00 97.31 188 SER A CA 1
ATOM 1533 C C . SER A 1 188 ? -6.149 6.921 3.290 1.00 97.31 188 SER A C 1
ATOM 1535 O O . SER A 1 188 ? -5.422 5.935 3.165 1.00 97.31 188 SER A O 1
ATOM 1537 N N . VAL A 1 189 ? -7.337 6.871 3.890 1.00 97.75 189 VAL A N 1
ATOM 1538 C CA . VAL A 1 189 ? -7.960 5.641 4.371 1.00 97.75 189 VAL A CA 1
ATOM 1539 C C . VAL A 1 189 ? -9.376 5.497 3.822 1.00 97.75 189 VAL A C 1
ATOM 1541 O O . VAL A 1 189 ? -10.136 6.467 3.761 1.00 97.75 189 VAL A O 1
ATOM 1544 N N . SER A 1 190 ? -9.729 4.274 3.450 1.00 97.06 190 SER A N 1
ATOM 1545 C CA . SER A 1 190 ? -11.080 3.828 3.125 1.00 97.06 190 SER A CA 1
ATOM 1546 C C . SER A 1 190 ? -11.465 2.658 4.035 1.00 97.06 190 SER A C 1
ATOM 1548 O O . SER A 1 190 ? -10.594 1.945 4.539 1.00 97.06 190 SER A O 1
ATOM 1550 N N . ALA A 1 191 ? -12.761 2.472 4.283 1.00 97.12 191 ALA A N 1
ATOM 1551 C CA . ALA A 1 191 ? -13.271 1.399 5.121 1.00 97.12 191 ALA A CA 1
ATOM 1552 C C . ALA A 1 191 ? -14.460 0.677 4.482 1.00 97.12 191 ALA A C 1
ATOM 1554 O O . ALA A 1 191 ? -15.263 1.286 3.774 1.00 97.12 191 ALA A O 1
ATOM 1555 N N . ALA A 1 192 ? -14.597 -0.608 4.802 1.00 95.81 192 ALA A N 1
ATOM 1556 C CA . ALA A 1 192 ? -15.726 -1.439 4.402 1.00 95.81 192 ALA A CA 1
ATOM 1557 C C . ALA A 1 192 ? -16.101 -2.426 5.519 1.00 95.81 192 ALA A C 1
ATOM 1559 O O . ALA A 1 192 ? -15.249 -2.851 6.303 1.00 95.81 192 ALA A O 1
ATOM 1560 N N . ASP A 1 193 ? -17.382 -2.787 5.598 1.00 93.94 193 ASP A N 1
ATOM 1561 C CA . ASP A 1 193 ? -17.870 -3.805 6.543 1.00 93.94 193 ASP A CA 1
ATOM 1562 C C . ASP A 1 193 ? -17.618 -5.230 6.031 1.00 93.94 193 ASP A C 1
ATOM 1564 O O . ASP A 1 193 ? -17.356 -6.140 6.815 1.00 93.94 193 ASP A O 1
ATOM 1568 N N . ASP A 1 194 ? -17.626 -5.402 4.710 1.00 92.38 194 ASP A N 1
ATOM 1569 C CA . ASP A 1 194 ? -17.270 -6.632 4.011 1.00 92.38 194 ASP A CA 1
ATOM 1570 C C . ASP A 1 194 ? -16.245 -6.309 2.914 1.00 92.38 194 ASP A C 1
ATOM 1572 O O . ASP A 1 194 ? -16.204 -5.208 2.370 1.00 92.38 194 ASP A O 1
ATOM 1576 N N . ILE A 1 195 ? -15.378 -7.263 2.604 1.00 91.94 195 ILE A N 1
ATOM 1577 C CA . ILE A 1 195 ? -14.271 -7.077 1.662 1.00 91.94 195 ILE A CA 1
ATOM 1578 C C . ILE A 1 195 ? -14.733 -6.927 0.196 1.00 91.94 195 ILE A C 1
ATOM 1580 O O . ILE A 1 195 ? -13.972 -6.440 -0.640 1.00 91.94 195 ILE A O 1
ATOM 1584 N N . ARG A 1 196 ? -15.975 -7.336 -0.103 1.00 92.56 196 ARG A N 1
ATOM 1585 C CA . ARG A 1 196 ? -16.607 -7.391 -1.432 1.00 92.56 196 ARG A CA 1
ATOM 1586 C C . ARG A 1 196 ? -17.591 -6.248 -1.683 1.00 92.56 196 ARG A C 1
ATOM 1588 O O . ARG A 1 196 ? -17.945 -5.988 -2.831 1.00 92.56 196 ARG A O 1
ATOM 1595 N N . VAL A 1 197 ? -18.092 -5.610 -0.627 1.00 83.50 197 VAL A N 1
ATOM 1596 C CA . VAL A 1 197 ? -19.093 -4.534 -0.737 1.00 83.50 197 VAL A CA 1
ATOM 1597 C C . VAL A 1 197 ? -18.417 -3.190 -1.039 1.00 83.50 197 VAL A C 1
ATOM 1599 O O . VAL A 1 197 ? -17.190 -3.091 -0.958 1.00 83.50 197 VAL A O 1
ATOM 1602 N N . PRO A 1 198 ? -19.178 -2.144 -1.419 1.00 88.62 198 PRO A N 1
ATOM 1603 C CA . PRO A 1 198 ? -18.602 -0.843 -1.719 1.00 88.62 198 PRO A CA 1
ATOM 1604 C C . PRO A 1 198 ? -17.785 -0.291 -0.552 1.00 88.62 198 PRO A C 1
ATOM 1606 O O . PRO A 1 198 ? -18.240 -0.234 0.591 1.00 88.62 198 PRO A O 1
ATOM 1609 N N . TRP A 1 199 ? -16.578 0.144 -0.882 1.00 94.81 199 TRP A N 1
ATOM 1610 C CA . TRP A 1 199 ? -15.671 0.815 0.030 1.00 94.81 199 TRP A CA 1
ATOM 1611 C C . TRP A 1 199 ? -16.086 2.276 0.207 1.00 94.81 199 TRP A C 1
ATOM 1613 O O . TRP A 1 199 ? -16.602 2.909 -0.719 1.00 94.81 199 TRP A O 1
ATOM 1623 N N . SER A 1 200 ? -15.868 2.838 1.397 1.00 95.62 200 SER A N 1
ATOM 1624 C CA . SER A 1 200 ? -16.108 4.264 1.615 1.00 95.62 200 SER A CA 1
ATOM 1625 C C . SER A 1 200 ? -15.192 5.112 0.721 1.00 95.62 200 SER A C 1
ATOM 1627 O O . SER A 1 200 ? -14.084 4.680 0.393 1.00 95.62 200 SER A O 1
ATOM 1629 N N . PRO A 1 201 ? -15.559 6.360 0.388 1.00 94.62 201 PRO A N 1
ATOM 1630 C CA . PRO A 1 201 ? -14.617 7.281 -0.237 1.00 94.62 201 PRO A CA 1
ATOM 1631 C C . PRO A 1 201 ? -13.323 7.396 0.580 1.00 94.62 201 PRO A C 1
ATOM 1633 O O . PRO A 1 201 ? -13.357 7.381 1.816 1.00 94.62 201 PRO A O 1
ATOM 1636 N N . PHE A 1 202 ? -12.187 7.499 -0.109 1.00 95.25 202 PHE A N 1
ATOM 1637 C CA . PHE A 1 202 ? -10.893 7.676 0.542 1.00 95.25 202 PHE A CA 1
ATOM 1638 C C . PHE A 1 202 ? -10.823 9.045 1.213 1.00 95.25 202 PHE A C 1
ATOM 1640 O O . PHE A 1 202 ? -11.083 10.077 0.594 1.00 95.25 202 PHE A O 1
ATOM 1647 N N . LYS A 1 203 ? -10.440 9.054 2.489 1.00 96.12 203 LYS A N 1
ATOM 1648 C CA . LYS A 1 203 ? -10.269 10.268 3.284 1.00 96.12 203 LYS A CA 1
ATOM 1649 C C . LYS A 1 203 ? -8.804 10.444 3.652 1.00 96.12 203 LYS A C 1
ATOM 1651 O O . LYS A 1 203 ? -8.216 9.542 4.241 1.00 96.12 203 LYS A O 1
ATOM 1656 N N . ILE A 1 204 ? -8.236 11.611 3.358 1.00 96.56 204 ILE A N 1
ATOM 1657 C CA . ILE A 1 204 ? -6.870 11.963 3.769 1.00 96.56 204 ILE A CA 1
ATOM 1658 C C . ILE A 1 204 ? -6.764 11.946 5.300 1.00 96.56 204 ILE A C 1
ATOM 1660 O O . ILE A 1 204 ? -7.622 12.489 6.001 1.00 96.56 204 ILE A O 1
ATOM 1664 N N . ILE A 1 205 ? -5.700 11.323 5.805 1.00 96.81 205 ILE A N 1
ATOM 1665 C CA . ILE A 1 205 ? -5.365 11.251 7.235 1.00 96.81 205 ILE A CA 1
ATOM 1666 C C . ILE A 1 205 ? -3.968 11.785 7.556 1.00 96.81 205 ILE A C 1
ATOM 1668 O O . ILE A 1 205 ? -3.681 12.061 8.721 1.00 96.81 205 ILE A O 1
ATOM 1672 N N . LEU A 1 206 ? -3.100 11.907 6.549 1.00 95.56 206 LEU A N 1
ATOM 1673 C CA . LEU A 1 206 ? -1.731 12.380 6.705 1.00 95.56 206 LEU A CA 1
ATOM 1674 C C . LEU A 1 206 ? -1.234 12.989 5.394 1.00 95.56 206 LEU A C 1
ATOM 1676 O O . LEU A 1 206 ? -1.231 12.314 4.370 1.00 95.56 206 LEU A O 1
ATOM 1680 N N . ASP A 1 207 ? -0.752 14.223 5.437 1.00 93.94 207 ASP A N 1
ATOM 1681 C CA . ASP A 1 207 ? -0.082 14.866 4.307 1.00 93.94 207 ASP A CA 1
ATOM 1682 C C . ASP A 1 207 ? 1.441 14.704 4.398 1.00 93.94 207 ASP A C 1
ATOM 1684 O O . ASP A 1 207 ? 2.004 14.508 5.477 1.00 93.94 207 ASP A O 1
ATOM 1688 N N . SER A 1 208 ? 2.129 14.791 3.255 1.00 89.00 208 SER A N 1
ATOM 1689 C CA . SER A 1 208 ? 3.586 14.966 3.264 1.00 89.00 208 SER A CA 1
ATOM 1690 C C . SER A 1 208 ? 3.946 16.354 3.799 1.00 89.00 208 SER A C 1
ATOM 1692 O O . SER A 1 208 ? 3.384 17.351 3.352 1.00 89.00 208 SER A O 1
ATOM 1694 N N . ASP A 1 209 ? 4.956 16.429 4.661 1.00 81.00 209 ASP A N 1
ATOM 1695 C CA . ASP A 1 209 ? 5.526 17.677 5.177 1.00 81.00 209 ASP A CA 1
ATOM 1696 C C . ASP A 1 209 ? 7.044 17.633 4.989 1.00 81.00 209 ASP A C 1
ATOM 1698 O O . ASP A 1 209 ? 7.778 17.058 5.789 1.00 81.00 209 ASP A O 1
ATOM 1702 N N . ARG A 1 210 ? 7.528 18.208 3.883 1.00 68.94 210 ARG A N 1
ATOM 1703 C CA . ARG A 1 210 ? 8.960 18.188 3.551 1.00 68.94 210 ARG A CA 1
ATOM 1704 C C . ARG A 1 210 ? 9.834 18.999 4.509 1.00 68.94 210 ARG A C 1
ATOM 1706 O O . ARG A 1 210 ? 10.906 18.492 4.829 1.00 68.94 210 ARG A O 1
ATOM 1713 N N . PRO A 1 211 ? 9.442 20.202 4.971 1.00 71.25 211 PRO A N 1
ATOM 1714 C CA . PRO A 1 211 ? 10.155 20.882 6.050 1.00 71.25 211 PRO A CA 1
ATOM 1715 C C . PRO A 1 211 ? 10.367 19.999 7.287 1.00 71.25 211 PRO A C 1
ATOM 1717 O O . PRO A 1 211 ? 11.455 20.016 7.857 1.00 71.25 211 PRO A O 1
ATOM 1720 N N . ALA A 1 212 ? 9.375 19.182 7.651 1.00 63.88 212 ALA A N 1
ATOM 1721 C CA . ALA A 1 212 ? 9.484 18.204 8.736 1.00 63.88 212 ALA A CA 1
ATOM 1722 C C . ALA A 1 212 ? 10.074 16.836 8.311 1.00 63.88 212 ALA A C 1
ATOM 1724 O O . ALA A 1 212 ? 10.141 15.910 9.118 1.00 63.88 212 ALA A O 1
ATOM 1725 N N . GLY A 1 213 ? 10.487 16.671 7.049 1.00 76.50 213 GLY A N 1
ATOM 1726 C CA . GLY A 1 213 ? 11.028 15.415 6.511 1.00 76.50 213 GLY A CA 1
ATOM 1727 C C . GLY A 1 213 ? 10.016 14.266 6.400 1.00 76.50 213 GLY A C 1
ATOM 1728 O O . GLY A 1 213 ? 10.410 13.107 6.308 1.00 76.50 213 GLY A O 1
ATOM 1729 N N . ILE A 1 214 ? 8.714 14.553 6.436 1.00 82.81 214 ILE A N 1
ATOM 1730 C CA . ILE A 1 214 ? 7.641 13.561 6.341 1.00 82.81 214 ILE A CA 1
ATOM 1731 C C . ILE A 1 214 ? 7.321 13.295 4.869 1.00 82.81 214 ILE A C 1
ATOM 1733 O O . ILE A 1 214 ? 6.768 14.138 4.156 1.00 82.81 214 ILE A O 1
ATOM 1737 N N . HIS A 1 215 ? 7.608 12.071 4.433 1.00 85.81 215 HIS A N 1
ATOM 1738 C CA . HIS A 1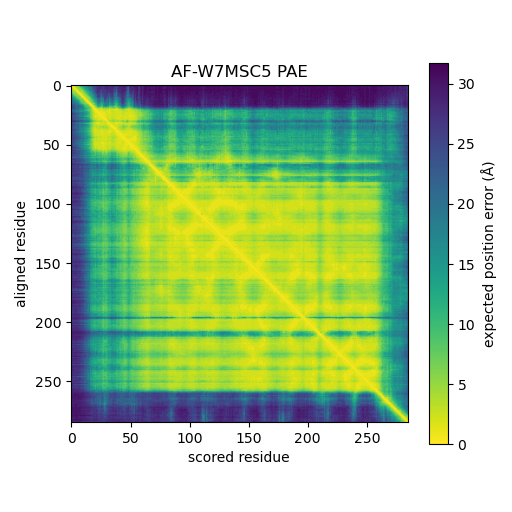 215 ? 7.276 11.561 3.108 1.00 85.81 215 HIS A CA 1
ATOM 1739 C C . HIS A 1 215 ? 6.100 10.584 3.205 1.00 85.81 215 HIS A C 1
ATOM 1741 O O . HIS A 1 215 ? 6.299 9.383 3.376 1.00 85.81 215 HIS A O 1
ATOM 1747 N N . ALA A 1 216 ? 4.868 11.095 3.094 1.00 91.44 216 ALA A N 1
ATOM 1748 C CA . ALA A 1 216 ? 3.630 10.324 3.237 1.00 91.44 216 ALA A CA 1
ATOM 1749 C C . ALA A 1 216 ? 3.447 9.330 2.074 1.00 91.44 216 ALA A C 1
ATOM 1751 O O . ALA A 1 216 ? 2.731 9.590 1.109 1.00 91.44 216 ALA A O 1
ATOM 1752 N N . THR A 1 217 ? 4.150 8.198 2.130 1.00 91.50 217 THR A N 1
ATOM 1753 C CA . THR A 1 217 ? 4.121 7.151 1.108 1.00 91.50 217 THR A CA 1
ATOM 1754 C C . THR A 1 217 ? 4.341 5.768 1.712 1.00 91.50 217 THR A C 1
ATOM 1756 O O . THR A 1 217 ? 4.937 5.647 2.781 1.00 91.50 217 THR A O 1
ATOM 1759 N N . ASN A 1 218 ? 3.891 4.735 0.995 1.00 92.44 218 ASN A N 1
ATOM 1760 C CA . ASN A 1 218 ? 4.008 3.320 1.368 1.00 92.44 218 ASN A CA 1
ATOM 1761 C C . ASN A 1 218 ? 3.456 3.046 2.780 1.00 92.44 218 ASN A C 1
ATOM 1763 O O . ASN A 1 218 ? 4.222 2.664 3.668 1.00 92.44 218 ASN A O 1
ATOM 1767 N N . PRO A 1 219 ? 2.153 3.303 3.010 1.00 95.06 219 PRO A N 1
ATOM 1768 C CA . PRO A 1 219 ? 1.558 3.103 4.322 1.00 95.06 219 PRO A CA 1
ATOM 1769 C C . PRO A 1 219 ? 1.598 1.628 4.726 1.00 95.06 219 PRO A C 1
ATOM 1771 O O . PRO A 1 219 ? 1.448 0.741 3.893 1.00 95.06 219 PRO A O 1
ATOM 1774 N N . SER A 1 220 ? 1.774 1.378 6.019 1.00 95.44 220 SER A N 1
ATOM 1775 C CA . SER A 1 220 ? 1.656 0.058 6.633 1.00 95.44 220 SER A CA 1
ATOM 1776 C C . SER A 1 220 ? 0.977 0.210 7.988 1.00 95.44 220 SER A C 1
ATOM 1778 O O . SER A 1 220 ? 1.538 0.802 8.917 1.00 95.44 220 SER A O 1
ATOM 1780 N N . ALA A 1 221 ? -0.271 -0.235 8.078 1.00 95.75 221 ALA A N 1
ATOM 1781 C CA . ALA A 1 221 ? -1.112 -0.059 9.249 1.00 95.75 221 ALA A CA 1
ATOM 1782 C C . ALA A 1 221 ? -1.083 -1.295 10.154 1.00 95.75 221 ALA A C 1
ATOM 1784 O O . ALA A 1 221 ? -1.052 -2.437 9.704 1.00 95.75 221 ALA A O 1
ATOM 1785 N N . PHE A 1 222 ? -1.151 -1.060 11.462 1.00 96.56 222 PHE A N 1
ATOM 1786 C CA . PHE A 1 222 ? -1.172 -2.097 12.486 1.00 96.56 222 PHE A CA 1
ATOM 1787 C C . PHE A 1 222 ? -2.197 -1.723 13.562 1.00 96.56 222 PHE A C 1
ATOM 1789 O O . PHE A 1 222 ? -1.947 -0.813 14.361 1.00 96.56 222 PHE A O 1
ATOM 1796 N N . PRO A 1 223 ? -3.360 -2.393 13.608 1.00 97.00 223 PRO A N 1
ATOM 1797 C CA . PRO A 1 223 ? -4.300 -2.234 14.710 1.00 97.00 223 PRO A CA 1
ATOM 1798 C C . PRO A 1 223 ? -3.681 -2.690 16.037 1.00 97.00 223 PRO A C 1
ATOM 1800 O O . PRO A 1 223 ? -3.219 -3.825 16.152 1.00 97.00 223 PRO A O 1
ATOM 1803 N N . LEU A 1 224 ? -3.715 -1.839 17.064 1.00 96.44 224 LEU A N 1
ATOM 1804 C CA . LEU A 1 224 ? -3.238 -2.135 18.423 1.00 96.44 224 LEU A CA 1
ATOM 1805 C C . LEU A 1 224 ? -4.289 -2.888 19.247 1.00 96.44 224 LEU A C 1
ATOM 1807 O O . LEU A 1 224 ? -4.569 -2.564 20.403 1.00 96.44 224 LEU A O 1
ATOM 1811 N N . TRP A 1 225 ? -4.891 -3.903 18.636 1.00 96.94 225 TRP A N 1
ATOM 1812 C CA . TRP A 1 225 ? -5.949 -4.689 19.247 1.00 96.94 225 TRP A CA 1
ATOM 1813 C C . TRP A 1 225 ? -5.404 -5.961 19.892 1.00 96.94 225 TRP A C 1
ATOM 1815 O O . TRP A 1 225 ? -4.646 -6.715 19.282 1.00 96.94 225 TRP A O 1
ATOM 1825 N N . THR A 1 226 ? -5.873 -6.264 21.101 1.00 95.88 226 THR A N 1
ATOM 1826 C CA . THR A 1 226 ? -5.721 -7.583 21.729 1.00 95.88 226 THR A CA 1
ATOM 1827 C C . THR A 1 226 ? -7.017 -7.979 22.438 1.00 95.88 226 THR A C 1
ATOM 1829 O O . THR A 1 226 ? -7.860 -7.131 22.720 1.00 95.88 226 THR A O 1
ATOM 1832 N N . ARG A 1 227 ? -7.174 -9.261 22.802 1.00 95.00 227 ARG A N 1
ATOM 1833 C CA . ARG A 1 227 ? -8.343 -9.718 23.584 1.00 95.00 227 ARG A CA 1
ATOM 1834 C C . ARG A 1 227 ? -8.476 -9.005 24.938 1.00 95.00 227 ARG A C 1
ATOM 1836 O O . ARG A 1 227 ? -9.592 -8.745 25.365 1.00 95.00 227 ARG A O 1
ATOM 1843 N N . ASN A 1 228 ? -7.352 -8.678 25.580 1.00 96.94 228 ASN A N 1
ATOM 1844 C CA . ASN A 1 228 ? -7.320 -8.016 26.891 1.00 96.94 228 ASN A CA 1
ATOM 1845 C C . ASN A 1 228 ? -7.410 -6.484 26.788 1.00 96.94 228 ASN A C 1
ATOM 1847 O O . ASN A 1 228 ? -7.733 -5.822 27.767 1.00 96.94 228 ASN A O 1
ATOM 1851 N N . ASN A 1 229 ? -7.111 -5.925 25.614 1.00 95.88 229 ASN A N 1
ATOM 1852 C CA . ASN A 1 229 ? -7.194 -4.498 25.327 1.00 95.88 229 ASN A CA 1
ATOM 1853 C C . ASN A 1 229 ? -7.777 -4.299 23.916 1.00 95.88 229 ASN A C 1
ATOM 1855 O O . ASN A 1 229 ? -7.011 -4.215 22.946 1.00 95.88 229 ASN A O 1
ATOM 1859 N N . PRO A 1 230 ? -9.115 -4.279 23.774 1.00 95.38 230 PRO A N 1
ATOM 1860 C CA . PRO A 1 230 ? -9.781 -4.201 22.480 1.00 95.38 230 PRO A CA 1
ATOM 1861 C C . PRO A 1 230 ? -9.787 -2.765 21.925 1.00 95.38 230 PRO A C 1
ATOM 1863 O O . PRO A 1 230 ? -10.840 -2.163 21.733 1.00 95.38 230 PRO A O 1
ATOM 1866 N N . SER A 1 231 ? -8.602 -2.202 21.690 1.00 97.19 231 SER A N 1
ATOM 1867 C CA . SER A 1 231 ? -8.432 -0.818 21.243 1.00 97.19 231 SER A CA 1
ATOM 1868 C C . SER A 1 231 ? -8.687 -0.640 19.741 1.00 97.19 231 SER A C 1
ATOM 1870 O O . SER A 1 231 ? -8.317 -1.499 18.938 1.00 97.19 231 SER A O 1
ATOM 1872 N N . SER A 1 232 ? -9.270 0.505 19.367 1.00 97.31 232 SER A N 1
ATOM 1873 C CA . SER A 1 232 ? -9.361 1.000 17.977 1.00 97.31 232 SER A CA 1
ATOM 1874 C C . SER A 1 232 ? -8.105 1.768 17.538 1.00 97.31 232 SER A C 1
ATOM 1876 O O . SER A 1 232 ? -8.089 2.377 16.465 1.00 97.31 232 SER A O 1
ATOM 1878 N N . GLU A 1 233 ? -7.069 1.815 18.378 1.00 97.94 233 GLU A N 1
ATOM 1879 C CA . GLU A 1 233 ? -5.823 2.500 18.054 1.00 97.94 233 GLU A CA 1
ATOM 1880 C C . GLU A 1 233 ? -5.106 1.849 16.872 1.00 97.94 233 GLU A C 1
ATOM 1882 O O . GLU A 1 233 ? -5.040 0.626 16.760 1.00 97.94 233 GLU A O 1
ATOM 1887 N N . ILE A 1 234 ? -4.527 2.684 16.011 1.00 98.19 234 ILE A N 1
ATOM 1888 C CA . ILE A 1 234 ? -3.745 2.254 14.852 1.00 98.19 234 ILE A CA 1
ATOM 1889 C C . ILE A 1 234 ? -2.338 2.832 14.970 1.00 98.19 234 ILE A C 1
ATOM 1891 O O . ILE A 1 234 ? -2.175 4.034 15.203 1.00 98.19 234 ILE A O 1
ATOM 1895 N N . VAL A 1 235 ? -1.331 1.986 14.763 1.00 97.94 235 VAL A N 1
ATOM 1896 C CA . VAL A 1 235 ? 0.021 2.414 14.390 1.00 97.94 235 VAL A CA 1
ATOM 1897 C C . VAL A 1 235 ? 0.102 2.440 12.873 1.00 97.94 235 VAL A C 1
ATOM 1899 O O . VAL A 1 235 ? -0.315 1.490 12.217 1.00 97.94 235 VAL A O 1
ATOM 1902 N N . LEU A 1 236 ? 0.649 3.513 12.316 1.00 97.69 236 LEU A N 1
ATOM 1903 C CA . LEU A 1 236 ? 0.887 3.653 10.886 1.00 97.69 236 LEU A CA 1
ATOM 1904 C C . LEU A 1 236 ? 2.375 3.904 10.655 1.00 97.69 236 LEU A C 1
ATOM 1906 O O . LEU A 1 236 ? 2.896 4.946 11.050 1.00 97.69 236 LEU A O 1
ATOM 1910 N N . GLY A 1 237 ? 3.047 2.944 10.030 1.00 95.88 237 GLY A N 1
ATOM 1911 C CA . GLY A 1 237 ? 4.380 3.129 9.469 1.00 95.88 237 GLY A CA 1
ATOM 1912 C C . GLY A 1 237 ? 4.288 3.683 8.050 1.00 95.88 237 GLY A C 1
ATOM 1913 O O . GLY A 1 237 ? 3.400 3.296 7.292 1.00 95.88 237 GLY A O 1
ATOM 1914 N N . ILE A 1 238 ? 5.199 4.581 7.692 1.00 92.31 238 ILE A N 1
ATOM 1915 C CA . ILE A 1 238 ? 5.378 5.082 6.321 1.00 92.31 238 ILE A CA 1
ATOM 1916 C C . ILE A 1 238 ? 6.873 5.076 5.956 1.00 92.31 238 ILE A C 1
ATOM 1918 O O . ILE A 1 238 ? 7.714 4.679 6.770 1.00 92.31 238 ILE A O 1
ATOM 1922 N N . LYS A 1 239 ? 7.211 5.527 4.740 1.00 85.38 239 LYS A N 1
ATOM 1923 C CA . LYS A 1 239 ? 8.601 5.697 4.271 1.00 85.38 239 LYS A CA 1
ATOM 1924 C C . LYS A 1 239 ? 9.484 6.429 5.299 1.00 85.38 239 LYS A C 1
ATOM 1926 O O . LYS A 1 239 ? 9.012 7.218 6.119 1.00 85.38 239 LYS A O 1
ATOM 1931 N N . ASP A 1 240 ? 10.781 6.134 5.242 1.00 82.00 240 ASP A N 1
ATOM 1932 C CA . ASP A 1 240 ? 11.827 6.726 6.086 1.00 82.00 240 ASP A CA 1
ATOM 1933 C C . ASP A 1 240 ? 11.642 6.410 7.579 1.00 82.00 240 ASP A C 1
ATOM 1935 O O . ASP A 1 240 ? 12.055 7.164 8.458 1.00 82.00 240 ASP A O 1
ATOM 1939 N N . TYR A 1 241 ? 11.009 5.265 7.865 1.00 84.31 241 TYR A N 1
ATOM 1940 C CA . TYR A 1 241 ? 10.765 4.747 9.213 1.00 84.31 241 TYR A CA 1
ATOM 1941 C C . TYR A 1 241 ? 10.035 5.745 10.125 1.00 84.31 241 TYR A C 1
ATOM 1943 O O . TYR A 1 241 ? 10.264 5.785 11.337 1.00 84.31 241 TYR A O 1
ATOM 1951 N N . SER A 1 242 ? 9.144 6.556 9.546 1.00 90.81 242 SER A N 1
ATOM 1952 C CA . SER A 1 242 ? 8.264 7.421 10.329 1.00 90.81 242 SER A CA 1
ATOM 1953 C C . SER A 1 242 ? 7.068 6.615 10.829 1.00 90.81 242 SER A C 1
ATOM 1955 O O . SER A 1 242 ? 6.382 5.946 10.056 1.00 90.81 242 SER A O 1
ATOM 1957 N N . ILE A 1 243 ? 6.822 6.676 12.135 1.00 95.06 243 ILE A N 1
ATOM 1958 C CA . ILE A 1 243 ? 5.774 5.934 12.831 1.00 95.06 243 ILE A CA 1
ATOM 1959 C C . ILE A 1 243 ? 4.799 6.926 13.448 1.00 95.06 243 ILE A C 1
ATOM 1961 O O . ILE A 1 243 ? 5.171 7.771 14.267 1.00 95.06 243 ILE A O 1
ATOM 1965 N N . PHE A 1 244 ? 3.530 6.771 13.100 1.00 97.25 244 PHE A N 1
ATOM 1966 C CA . PHE A 1 244 ? 2.420 7.563 13.598 1.00 97.25 244 PHE A CA 1
ATOM 1967 C C . PHE A 1 244 ? 1.467 6.701 14.418 1.00 97.25 244 PHE A C 1
ATOM 1969 O O . PHE A 1 244 ? 1.407 5.484 14.262 1.00 97.25 244 PHE A O 1
ATOM 1976 N N . THR A 1 245 ? 0.684 7.345 15.278 1.00 97.94 245 THR A N 1
ATOM 1977 C CA . THR A 1 245 ? -0.390 6.691 16.038 1.00 97.94 245 THR A CA 1
ATOM 1978 C C . THR A 1 245 ? -1.662 7.517 16.008 1.00 97.94 245 THR A C 1
ATOM 1980 O O . THR A 1 245 ? -1.602 8.747 16.070 1.00 97.94 245 THR A O 1
ATOM 1983 N N . ALA A 1 246 ? -2.811 6.853 15.973 1.00 98.06 246 ALA A N 1
ATOM 1984 C CA . ALA A 1 246 ? -4.119 7.484 16.098 1.00 98.06 246 ALA A CA 1
ATOM 1985 C C . ALA A 1 246 ? -5.021 6.675 17.034 1.00 98.06 246 ALA A C 1
ATOM 1987 O O . ALA A 1 246 ? -4.946 5.451 17.066 1.00 98.06 246 ALA A O 1
ATOM 1988 N N . LYS A 1 247 ? -5.921 7.359 17.758 1.00 97.75 247 LYS A N 1
ATOM 1989 C CA . LYS A 1 247 ? -6.917 6.721 18.647 1.00 97.75 247 LYS A CA 1
ATOM 1990 C C . LYS A 1 247 ? -7.978 5.897 17.910 1.00 97.75 247 LYS A C 1
ATOM 1992 O O . LYS A 1 247 ? -8.669 5.096 18.528 1.00 97.75 247 LYS A O 1
ATOM 1997 N N . ARG A 1 248 ? -8.165 6.181 16.621 1.00 97.06 248 ARG A N 1
ATOM 1998 C CA . ARG A 1 248 ? -9.118 5.550 15.702 1.00 97.06 248 ARG A CA 1
ATOM 1999 C C . ARG A 1 248 ? -8.540 5.624 14.295 1.00 97.06 248 ARG A C 1
ATOM 2001 O O . ARG A 1 248 ? -7.812 6.571 13.995 1.00 97.06 248 ARG A O 1
ATOM 2008 N N . TRP A 1 249 ? -8.929 4.698 13.428 1.00 96.75 249 TRP A N 1
ATOM 2009 C CA . TRP A 1 249 ? -8.436 4.604 12.049 1.00 96.75 249 TRP A CA 1
ATOM 2010 C C . TRP A 1 249 ? -8.656 5.861 11.192 1.00 96.75 249 TRP A C 1
ATOM 2012 O O . TRP A 1 249 ? -7.801 6.194 10.379 1.00 96.75 249 TRP A O 1
ATOM 2022 N N . ASN A 1 250 ? -9.759 6.587 11.401 1.00 95.69 250 ASN A N 1
ATOM 2023 C CA . ASN A 1 250 ? -10.095 7.847 10.719 1.00 95.69 250 ASN A CA 1
ATOM 2024 C C . ASN A 1 250 ? -9.770 9.102 11.548 1.00 95.69 250 ASN A C 1
ATOM 2026 O O . ASN A 1 250 ? -10.329 10.178 11.297 1.00 95.69 250 ASN A O 1
ATOM 2030 N N . GLY A 1 251 ? -8.951 8.938 12.588 1.00 94.94 251 GLY A N 1
ATOM 2031 C CA . GLY A 1 251 ? -8.574 9.994 13.514 1.00 94.94 251 GLY A CA 1
ATOM 2032 C C . GLY A 1 251 ? -7.378 10.816 13.042 1.00 94.94 251 GLY A C 1
ATOM 2033 O O . GLY A 1 251 ? -6.905 10.700 11.916 1.00 94.94 251 GLY A O 1
ATOM 2034 N N . ASN A 1 252 ? -6.879 11.652 13.951 1.00 95.44 252 ASN A N 1
ATOM 2035 C CA . ASN A 1 252 ? -5.662 12.423 13.734 1.00 95.44 252 ASN A CA 1
ATOM 2036 C C . ASN A 1 252 ? -4.425 11.575 14.076 1.00 95.44 252 ASN A C 1
ATOM 2038 O O . ASN A 1 252 ? -4.284 11.136 15.224 1.00 95.44 252 ASN A O 1
ATOM 2042 N N . TYR A 1 253 ? -3.547 11.375 13.094 1.00 96.75 253 TYR A N 1
ATOM 2043 C CA . TYR A 1 253 ? -2.304 10.626 13.239 1.00 96.75 253 TYR A CA 1
ATOM 2044 C C . TYR A 1 253 ? -1.193 11.523 13.773 1.00 96.75 253 TYR A C 1
ATOM 2046 O O . TYR A 1 253 ? -0.833 12.536 13.183 1.00 96.75 253 TYR A O 1
ATOM 2054 N N . LYS A 1 254 ? -0.625 11.134 14.914 1.00 96.19 254 LYS A N 1
ATOM 2055 C CA . LYS A 1 254 ? 0.455 11.862 15.580 1.00 96.19 254 LYS A CA 1
ATOM 2056 C C . LYS A 1 254 ? 1.767 11.122 15.407 1.00 96.19 254 LYS A C 1
ATOM 2058 O O . LYS A 1 254 ? 1.836 9.940 15.751 1.00 96.19 254 LYS A O 1
ATOM 2063 N N . LEU A 1 255 ? 2.792 11.831 14.939 1.00 95.06 255 LEU A N 1
ATOM 2064 C CA . LEU A 1 255 ? 4.154 11.317 14.856 1.00 95.06 255 LEU A CA 1
ATOM 2065 C C . LEU A 1 255 ? 4.620 10.874 16.251 1.00 95.06 255 LEU A C 1
ATOM 2067 O O . LEU A 1 255 ? 4.470 11.603 17.234 1.00 95.06 255 LEU A O 1
ATOM 2071 N N . LYS A 1 256 ? 5.147 9.656 16.337 1.00 95.19 256 LYS A N 1
ATOM 2072 C CA . LYS A 1 256 ? 5.726 9.078 17.557 1.00 95.19 256 LYS A CA 1
ATOM 2073 C C . LYS A 1 256 ? 7.213 8.853 17.435 1.00 95.19 256 LYS A C 1
ATOM 2075 O O . LYS A 1 256 ? 7.928 8.986 18.422 1.00 95.19 256 LYS A O 1
ATOM 2080 N N . TYR A 1 257 ? 7.651 8.498 16.240 1.00 91.50 257 TYR A N 1
ATOM 2081 C CA . TYR A 1 257 ? 9.039 8.214 15.963 1.00 91.50 257 TYR A CA 1
ATOM 2082 C C . TYR A 1 257 ? 9.337 8.527 14.506 1.00 91.50 257 TYR A C 1
ATOM 2084 O O . TYR A 1 257 ? 8.500 8.304 13.637 1.00 91.50 257 TYR A O 1
ATOM 2092 N N . GLN A 1 258 ? 10.537 9.024 14.259 1.00 88.38 258 GLN A N 1
AT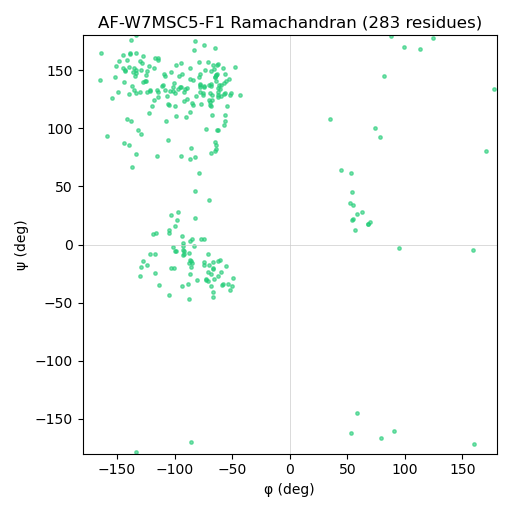OM 2093 C CA . GLN A 1 258 ? 11.109 9.192 12.936 1.00 88.38 258 GLN A CA 1
ATOM 2094 C C . GLN A 1 258 ? 12.571 8.794 13.063 1.00 88.38 258 GLN A C 1
ATOM 2096 O O . GLN A 1 258 ? 13.252 9.244 13.992 1.00 88.38 258 GLN A O 1
ATOM 2101 N N . ALA A 1 259 ? 13.042 7.915 12.183 1.00 81.88 259 ALA A N 1
ATOM 2102 C CA . ALA A 1 259 ? 14.447 7.551 12.203 1.00 81.88 259 ALA A CA 1
ATOM 2103 C C . ALA A 1 259 ? 15.303 8.788 11.908 1.00 81.88 259 ALA A C 1
ATOM 2105 O O . ALA A 1 259 ? 15.031 9.556 10.989 1.00 81.88 259 ALA A O 1
ATOM 2106 N N . THR A 1 260 ? 16.353 8.969 12.704 1.00 70.88 260 THR A N 1
ATOM 2107 C CA . THR A 1 260 ? 17.320 10.066 12.561 1.00 70.88 260 THR A CA 1
ATOM 2108 C C . THR A 1 260 ? 18.510 9.691 11.682 1.00 70.88 260 THR A C 1
ATOM 2110 O O . THR A 1 260 ? 19.336 10.546 11.365 1.00 70.88 260 THR A O 1
ATOM 2113 N N . LEU A 1 261 ? 18.622 8.415 11.291 1.00 59.78 261 LEU A N 1
ATOM 2114 C CA . LEU A 1 261 ? 19.605 7.975 10.307 1.00 59.78 261 LEU A CA 1
ATOM 2115 C C . LEU A 1 261 ? 19.337 8.732 9.003 1.00 59.78 261 LEU A C 1
ATOM 2117 O O . LEU A 1 261 ? 18.206 8.748 8.522 1.00 59.78 261 LEU A O 1
ATOM 2121 N N . ASN A 1 262 ? 20.373 9.365 8.447 1.00 54.94 262 ASN A N 1
ATOM 2122 C CA . ASN A 1 262 ? 20.301 10.063 7.164 1.00 54.94 262 ASN A CA 1
ATOM 2123 C C . ASN A 1 262 ? 20.006 9.048 6.047 1.00 54.94 262 ASN A C 1
ATOM 2125 O O . ASN A 1 262 ? 20.910 8.585 5.370 1.00 54.94 262 ASN A O 1
ATOM 2129 N N . VAL A 1 263 ? 18.745 8.685 5.851 1.00 52.69 263 VAL A N 1
ATOM 2130 C CA . VAL A 1 263 ? 18.277 7.849 4.733 1.00 52.69 263 VAL A CA 1
ATOM 2131 C C . VAL A 1 263 ? 17.795 8.701 3.555 1.00 52.69 263 VAL A C 1
ATOM 2133 O O . VAL A 1 263 ? 17.232 8.190 2.594 1.00 52.69 263 VAL A O 1
ATOM 2136 N N . THR A 1 264 ? 18.002 10.020 3.618 1.00 52.84 264 THR A N 1
ATOM 2137 C CA . THR A 1 264 ? 17.557 10.949 2.582 1.00 52.84 264 THR A CA 1
ATOM 2138 C C . THR A 1 264 ? 18.372 10.782 1.300 1.00 52.84 264 THR A C 1
ATOM 2140 O O . THR A 1 264 ? 19.595 10.941 1.289 1.00 52.84 264 THR A O 1
ATOM 2143 N N . GLU A 1 265 ? 17.657 10.542 0.196 1.00 53.69 265 GLU A N 1
ATOM 2144 C CA . GLU A 1 265 ? 18.187 10.382 -1.172 1.00 53.69 265 GLU A CA 1
ATOM 2145 C C . GLU A 1 265 ? 19.162 11.509 -1.575 1.00 53.69 265 GLU A C 1
ATOM 2147 O O . GLU A 1 265 ? 20.095 11.286 -2.336 1.00 53.69 265 GLU A O 1
ATOM 2152 N N . GLN A 1 266 ? 19.009 12.716 -1.014 1.00 49.91 266 GLN A N 1
ATOM 2153 C CA . GLN A 1 266 ? 19.864 13.872 -1.310 1.00 49.91 266 GLN A CA 1
ATOM 2154 C C . GLN A 1 266 ? 21.315 13.768 -0.820 1.00 49.91 266 GLN A C 1
ATOM 2156 O O . GLN A 1 266 ? 22.169 14.462 -1.366 1.00 49.91 266 GLN A O 1
ATOM 2161 N N . LYS A 1 267 ? 21.609 12.983 0.224 1.00 49.22 267 LYS A N 1
ATOM 2162 C CA . LYS A 1 267 ? 22.961 12.920 0.820 1.00 49.22 267 LYS A CA 1
ATOM 2163 C C . LYS A 1 267 ? 23.617 11.546 0.726 1.00 49.22 267 LYS A C 1
ATOM 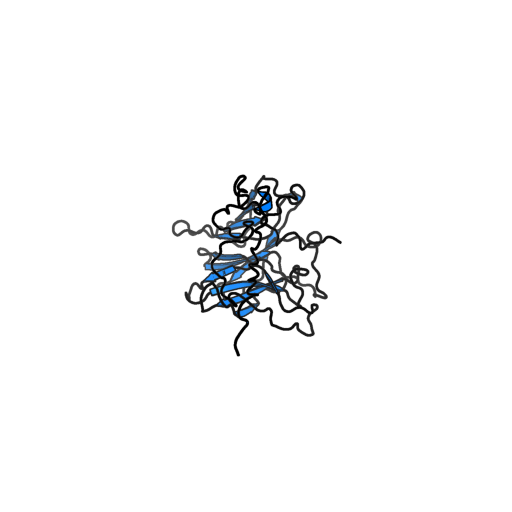2165 O O . LYS A 1 267 ? 24.793 11.436 1.051 1.00 49.22 267 LYS A O 1
ATOM 2170 N N . ASN A 1 268 ? 22.877 10.531 0.286 1.00 50.22 268 ASN A N 1
ATOM 2171 C CA . ASN A 1 268 ? 23.319 9.139 0.256 1.00 50.22 268 ASN A CA 1
ATOM 2172 C C . ASN A 1 268 ? 22.924 8.453 -1.068 1.00 50.22 268 ASN A C 1
ATOM 2174 O O . ASN A 1 268 ? 22.098 7.542 -1.058 1.00 50.22 268 ASN A O 1
ATOM 2178 N N . PRO A 1 269 ? 23.513 8.872 -2.208 1.00 52.88 269 PRO A N 1
ATOM 2179 C CA . PRO A 1 269 ? 23.190 8.324 -3.531 1.00 52.88 269 PRO A CA 1
ATOM 2180 C C . PRO A 1 269 ? 23.611 6.852 -3.715 1.00 52.88 269 PRO A C 1
ATOM 2182 O O . PRO A 1 269 ? 23.159 6.201 -4.646 1.00 52.88 269 PRO A O 1
ATOM 2185 N N . GLU A 1 270 ? 24.464 6.326 -2.831 1.00 48.41 270 GLU A N 1
ATOM 2186 C CA . GLU A 1 270 ? 25.006 4.956 -2.873 1.00 48.41 270 GLU A CA 1
ATOM 2187 C C . GLU A 1 270 ? 24.086 3.914 -2.201 1.00 48.41 270 GLU A C 1
ATOM 2189 O O . GLU A 1 270 ? 24.258 2.712 -2.386 1.00 48.41 270 GLU A O 1
ATOM 2194 N N . TRP A 1 271 ? 23.080 4.338 -1.422 1.00 45.44 271 TRP A N 1
ATOM 2195 C CA . TRP A 1 271 ? 22.196 3.436 -0.659 1.00 45.44 271 TRP A CA 1
ATOM 2196 C C . TRP A 1 271 ? 21.040 2.842 -1.488 1.00 45.44 271 TRP A C 1
ATOM 2198 O O . TRP A 1 271 ? 20.032 2.385 -0.948 1.00 45.44 271 TRP A O 1
ATOM 2208 N N . THR A 1 272 ? 21.191 2.786 -2.810 1.00 43.47 272 THR A N 1
ATOM 2209 C CA . THR A 1 272 ? 20.164 2.334 -3.769 1.00 43.47 272 THR A CA 1
ATOM 2210 C C . THR A 1 272 ? 19.958 0.808 -3.780 1.00 43.47 272 THR A C 1
ATOM 2212 O O . THR A 1 272 ? 19.150 0.282 -4.543 1.00 43.47 272 THR A O 1
ATOM 2215 N N . LEU A 1 273 ? 20.616 0.056 -2.896 1.00 34.59 273 LEU A N 1
ATOM 2216 C CA . LEU A 1 273 ? 20.481 -1.401 -2.795 1.00 34.59 273 LEU A CA 1
ATOM 2217 C C . LEU A 1 273 ? 19.434 -1.792 -1.740 1.00 34.59 273 LEU A C 1
ATOM 2219 O O . LEU A 1 273 ? 19.782 -2.176 -0.630 1.00 34.59 273 LEU A O 1
ATOM 2223 N N . LEU A 1 274 ? 18.151 -1.631 -2.107 1.00 31.53 274 LEU A N 1
ATOM 2224 C CA . LEU A 1 274 ? 16.942 -2.377 -1.658 1.00 31.53 274 LEU A CA 1
ATOM 2225 C C . LEU A 1 274 ? 15.626 -1.602 -1.902 1.00 31.53 274 LEU A C 1
ATOM 2227 O O . LEU A 1 274 ? 14.547 -2.152 -1.703 1.00 31.53 274 LEU A O 1
ATOM 2231 N N . TYR A 1 275 ? 15.693 -0.352 -2.378 1.00 35.75 275 TYR A N 1
ATOM 2232 C CA . TYR A 1 275 ? 14.527 0.536 -2.552 1.00 35.75 275 TYR A CA 1
ATOM 2233 C C . TYR A 1 275 ? 14.225 0.944 -4.011 1.00 35.75 275 TYR A C 1
ATOM 2235 O O . TYR A 1 275 ? 13.366 1.798 -4.253 1.00 35.75 275 TYR A O 1
ATOM 2243 N N . GLY A 1 276 ? 14.884 0.312 -4.989 1.00 31.25 276 GLY A N 1
ATOM 2244 C CA . GLY A 1 276 ? 14.866 0.647 -6.424 1.00 31.25 276 GLY A CA 1
ATOM 2245 C C . GLY A 1 276 ? 13.565 0.365 -7.190 1.00 31.25 276 GLY A C 1
ATOM 2246 O O . GLY A 1 276 ? 13.605 -0.072 -8.333 1.00 31.25 276 GLY A O 1
ATOM 2247 N N . ALA A 1 277 ? 12.405 0.600 -6.580 1.00 36.31 277 ALA A N 1
ATOM 2248 C CA . ALA A 1 277 ? 11.115 0.501 -7.259 1.00 36.31 277 ALA A CA 1
ATOM 2249 C C . ALA A 1 277 ? 10.248 1.768 -7.104 1.00 36.31 277 ALA A C 1
ATOM 2251 O O . ALA A 1 277 ? 9.285 1.936 -7.844 1.00 36.31 277 ALA A O 1
ATOM 2252 N N . THR A 1 278 ? 10.567 2.687 -6.179 1.00 43.50 278 THR A N 1
ATOM 2253 C CA . THR A 1 278 ? 9.643 3.795 -5.840 1.00 43.50 278 THR A CA 1
ATOM 2254 C C . THR A 1 278 ? 10.169 5.220 -6.032 1.00 43.50 278 THR A C 1
ATOM 2256 O O . THR A 1 278 ? 9.370 6.149 -5.928 1.00 43.50 278 THR A O 1
ATOM 2259 N N . SER A 1 279 ? 11.456 5.436 -6.324 1.00 36.75 279 SER A N 1
ATOM 2260 C CA . SER A 1 279 ? 12.031 6.795 -6.428 1.00 36.75 279 SER A CA 1
ATOM 2261 C C . SER A 1 279 ? 12.573 7.180 -7.812 1.00 36.75 279 SER A C 1
ATOM 2263 O O . SER A 1 279 ? 12.538 8.361 -8.143 1.00 36.75 279 SER A O 1
ATOM 2265 N N . GLU A 1 280 ? 12.968 6.239 -8.676 1.00 36.34 280 GLU A N 1
ATOM 2266 C CA . GLU A 1 280 ? 13.617 6.573 -9.964 1.00 36.34 280 GLU A CA 1
ATOM 2267 C C . GLU A 1 280 ? 12.676 6.696 -11.175 1.00 36.34 280 GLU A C 1
ATOM 2269 O O . GLU A 1 280 ? 13.099 7.092 -12.257 1.00 36.34 280 GLU A O 1
ATOM 2274 N N . ALA A 1 281 ? 11.367 6.471 -11.020 1.00 35.28 281 ALA A N 1
ATOM 2275 C CA . ALA A 1 281 ? 10.407 6.751 -12.099 1.00 35.28 281 ALA A CA 1
ATOM 2276 C C . ALA A 1 281 ? 10.085 8.258 -12.263 1.00 35.28 281 ALA A C 1
ATOM 2278 O O . ALA A 1 281 ? 9.222 8.628 -13.062 1.00 35.28 281 ALA A O 1
ATOM 2279 N N . ALA A 1 282 ? 10.750 9.136 -11.504 1.00 34.84 282 ALA A N 1
ATOM 2280 C CA . ALA A 1 282 ? 10.524 10.577 -11.496 1.00 34.84 282 ALA A CA 1
ATOM 2281 C C . ALA A 1 282 ? 11.750 11.355 -12.005 1.00 34.84 282 ALA A C 1
ATOM 2283 O O . ALA A 1 282 ? 12.442 12.004 -11.233 1.00 34.84 282 ALA A O 1
ATOM 2284 N N . GLY A 1 283 ? 11.939 11.353 -13.325 1.00 30.17 283 GLY A N 1
ATOM 2285 C CA . GLY A 1 283 ? 12.546 12.466 -14.056 1.00 30.17 283 GLY A CA 1
ATOM 2286 C C . GLY A 1 283 ? 14.055 12.661 -13.909 1.00 30.17 283 GLY A C 1
ATOM 2287 O O . GLY A 1 283 ? 14.523 13.384 -13.036 1.00 30.17 283 GLY A O 1
ATOM 2288 N N . THR A 1 284 ? 14.783 12.198 -14.914 1.00 25.11 284 THR A N 1
ATOM 2289 C CA . THR A 1 284 ? 15.844 13.000 -15.534 1.00 25.11 284 THR A CA 1
ATOM 2290 C C . THR A 1 284 ? 15.361 13.433 -16.927 1.00 25.11 284 THR A C 1
ATOM 2292 O O . THR A 1 284 ? 14.556 12.708 -17.521 1.00 25.11 284 THR A O 1
ATOM 2295 N N . PRO A 1 285 ? 15.720 14.648 -17.391 1.00 33.34 285 PRO A N 1
ATOM 2296 C CA . PRO A 1 285 ? 15.334 15.155 -18.711 1.00 33.34 285 PRO A CA 1
ATOM 2297 C C . PRO A 1 285 ? 15.795 14.252 -19.859 1.00 33.34 285 PRO A C 1
ATOM 2299 O O . PRO A 1 285 ? 16.848 13.592 -19.707 1.00 33.34 285 PRO A O 1
#

Solvent-accessible surface area (backbone atoms only — not comparable to full-atom values): 16253 Å² total; per-residue (Å²): 129,90,85,86,81,85,89,83,89,76,76,80,75,77,73,75,74,68,74,60,31,86,44,35,67,57,9,60,68,36,33,55,34,33,88,86,77,24,40,38,52,48,39,94,60,30,33,67,72,29,18,76,36,74,63,64,80,85,78,74,83,79,52,36,75,74,66,53,79,48,73,50,54,96,84,31,68,27,90,41,38,40,38,72,45,84,46,43,79,43,70,40,92,91,39,88,55,36,23,38,36,38,30,20,36,25,51,48,26,29,34,77,66,7,37,44,52,34,14,15,31,32,36,24,41,12,74,73,38,90,63,27,48,33,44,84,76,44,79,64,46,59,40,15,26,35,48,48,27,78,44,74,35,81,55,73,60,29,39,38,37,32,20,28,38,45,72,53,89,70,86,84,87,63,69,48,50,65,50,57,90,82,55,62,48,20,30,13,38,27,43,22,79,46,97,86,53,82,52,45,77,60,40,80,52,41,69,45,37,68,96,80,68,39,54,31,36,66,47,43,74,42,63,59,55,41,96,92,47,66,35,46,26,27,40,37,37,29,46,77,62,28,32,28,38,17,78,30,86,91,41,73,58,40,82,77,44,62,59,83,71,85,78,50,69,90,84,42,80,81,70,60,87,85,61,85,84,78,67,83,81,67,79,78,137

Radius of gyration: 24.98 Å; Cα contacts (8 Å, |Δi|>4): 619; chains: 1; bounding box: 62×74×76 Å

Nearest PDB structures (foldseek):
  5b0r-assembly1_B  TM=6.221E-01  e=1.431E-03  Listeria innocua Clip11262
  4udk-assembly1_C  TM=5.854E-01  e=2.235E-03  uncultured organism
  6nun-assembly1_A  TM=6.263E-01  e=3.491E-03  Bifidobacterium adolescentis
  3dgy-assembly1_A  TM=7.738E-01  e=4.383E+00  Kitasatospora aureofaciens
  3dgy-assembly3_C  TM=7.764E-01  e=6.123E+00  Kitasatospora aureofaciens

Organism: Gibberella moniliformis (strain M3125 / FGSC 7600) (NCBI:txid334819)

Mean predicted aligned error: 10.69 Å

Sequence (285 aa):
MRTLYLFYLLAFLSIGFANACKNDEDCSLNRICSRWKKVCRCDPGWIGNDCGRLDLAPATRYPGYNHTYEPPSPTDFGIWPNASWGGRIVQDRDNKRLFHLFIVQFSHGCGLKGWRPHSYVIRAESHNGPQGPYEYVQDVSKNFAHNPDFVWSPADKKYLMYSIGVEYDKKLTKCESISYTRWPNNISVSAADDIRVPWSPFKIILDSDRPAGIHATNPSAFPLWTRNNPSSEIVLGIKDYSIFTAKRWNGNYKLKYQATLNVTEQKNPEWTLLYGATSEAAGTP

Secondary structure (DSSP, 8-state):
------------------PPPSSSGGGTTSS-B-TTT--BPPPTTEESTTS-EE-PPPPPSS-SB----SPPPTT-S-SSPP-EEEEEEEE-SS-TT-EEEEEEEEGGG-TGGGHHHHEEEEEEEESS-TT--BEEEEE---S--EEEEEEEETTTTEEEEEEES----SPP-SS-PPPTTTS--EEEEEEESSSSSPPPPPEEEEE-BTTTTB---S-EEEEEE-SSSEEEEEEEEEGGGEEEEESSTTS--EEEE---S---TTT-TT--SS-TTSSTTS---

pLDDT: mean 84.32, std 17.93, range [25.11, 98.19]

Foldseek 3Di:
DDDDDDDDPPPPPPPPPLPQADFLVQLVVQATRDPVRSFDDGDPQFDDRSSPDGPDDDDDPQWDEDQQPDAQDPQAQARGGKDWDAWDKDQFPVDNQKIKTWIWIFPRNQPPQQLVFRIFIFIWMARHDRRDPTHTDGGQGATRWHQWDWDQQPLVLKIKIKTKDFHDPDDDDHRHYDDCVRPNIFIWMWIDNHPNDHIHGTGTQGTADVVVPRRHHNKYKDQPDDPVRSFQKIWIAHPQRWIWIASHPNGHTHTDDGDPPPPDCVPCVPPCPPVPPPPPSDDDD